Protein AF-0000000069297309 (afdb_homodimer)

Organism: Polarella glacialis (NCBI:txid89957)

pLDDT: mean 83.7, std 9.89, range [36.72, 97.62]

Foldseek 3Di:
DDDPVVVVVVVVVVLVVLLVVLVVLQVVLLPDPDLVVNVVSLVVSVVSLCVNLVVLLVVLQVVLVPQPDPVLNVLSVVLNVLSNVLSVLVSVLSVCVSVPVDDDVSVVVSVVSNVVSVVVSVVSVVVSVVVSVVVVVVVVVVVVPPDD/DPDPVVVVVVVVVVLVVLLVVLVVLQVVLLPDPDLVVNVVSLVVSVVSLCVNLVVLLVVLQVVLVPQPDPVLNVLSVVLNVLSNVLSVLVSVLSVCVSVPVDDDVSVVVSVVSNVVSVVVSVVSVVVSVVVSVVVVVVVVVVVVPPDD

Sequence (296 aa):
MKLPREETVSLSWKLGLASALMVALGYPGEIQEDLAVRWFWWCLSMIPFCYVVFTLAVGLNEATSKQPSPAAASLASAARYLTVLSWCTYPFVYMVKSVGLAGPAATMYEQVGYSVADVLAKAVFGVLIWAIAAEKSAVEEGCKLLPNMKLPREETVSLSWKLGLASALMVALGYPGEIQEDLAVRWFWWCLSMIPFCYVVFTLAVGLNEATSKQPSPAAASLASAARYLTVLSWCTYPFVYMVKSVGLAGPAATMYEQVGYSVADVLAKAVFGVLIWAIAAEKSAVEEGCKLLPN

Secondary structure (DSSP, 8-state):
---HHHHHHHHHHHHHHHHHHHHHHHHHHHT-S-HHHHHHHHHHHHHHHHHHHHHHHHHHHHHHHT-SSHHHHHHHHHHHHHHHHHHTHHHHHHHHHHTT--SHHHHHHHHHHHHHHHHHHHHHHHHHHHHHHHHHHHHHHHHHTS--/---HHHHHHHHHHHHHHHHHHHHHHHHHHHT-S-HHHHHHHHHHHHHHHHHHHHHHHHHHHHHHHT-SSHHHHHHHHHHHHHHHHHHTHHHHHHHHHHTT--SHHHHHHHHHHHHHHHHHHHHHHHHHHHHHHHHHHHHHHHHHTS--

Nearest PDB structures (foldseek):
  1dov-assembly1_A  TM=4.910E-01  e=9.898E-01  Mus musculus
  3t6g-assembly2_D  TM=4.892E-01  e=9.898E-01  Homo sapiens
  6xz4-assembly1_B  TM=5.569E-01  e=6.783E+00  Homo sapiens
  5h5m-assembly1_A  TM=5.646E-01  e=8.000E+00  Caenorhabditis elegans
  1dov-assembly1_A  TM=4.920E-01  e=9.960E-01  Mus musculus

Structure (mmCIF, N/CA/C/O backbone):
data_AF-0000000069297309-model_v1
#
loop_
_entity.id
_entity.type
_entity.pdbx_description
1 polymer Rhodopsin
#
loop_
_atom_site.group_PDB
_atom_site.id
_atom_site.type_symbol
_atom_site.label_atom_id
_atom_site.label_alt_id
_atom_site.label_comp_id
_atom_site.label_asym_id
_atom_site.label_entity_id
_atom_site.label_seq_id
_atom_site.pdbx_PDB_ins_code
_atom_site.Cartn_x
_atom_site.Cartn_y
_atom_site.Cartn_z
_atom_site.occupancy
_atom_site.B_iso_or_equiv
_atom_site.auth_seq_id
_atom_site.auth_comp_id
_atom_site.auth_asym_id
_atom_site.auth_atom_id
_atom_site.pdbx_PDB_model_num
ATOM 1 N N . MET A 1 1 ? -18.312 11.805 19.766 1 36.97 1 MET A N 1
ATOM 2 C CA . MET A 1 1 ? -17.516 11.906 18.531 1 36.97 1 MET A CA 1
ATOM 3 C C . MET A 1 1 ? -16.391 10.883 18.516 1 36.97 1 MET A C 1
ATOM 5 O O . MET A 1 1 ? -15.578 10.844 19.453 1 36.97 1 MET A O 1
ATOM 9 N N . LYS A 1 2 ? -16.531 9.781 18 1 51.38 2 LYS A N 1
ATOM 10 C CA . LYS A 1 2 ? -15.539 8.719 18.109 1 51.38 2 LYS A CA 1
ATOM 11 C C . LYS A 1 2 ? -14.133 9.242 17.859 1 51.38 2 LYS A C 1
ATOM 13 O O . LYS A 1 2 ? -13.938 10.117 17.016 1 51.38 2 LYS A O 1
ATOM 18 N N . LEU A 1 3 ? -13.227 8.797 18.672 1 56.59 3 LEU A N 1
ATOM 19 C CA . LEU A 1 3 ? -11.836 9.211 18.547 1 56.59 3 LEU A CA 1
ATOM 20 C C . LEU A 1 3 ? -11.289 8.859 17.172 1 56.59 3 LEU A C 1
ATOM 22 O O . LEU A 1 3 ? -11.688 7.859 16.562 1 56.59 3 LEU A O 1
ATOM 26 N N . PRO A 1 4 ? -10.773 9.766 16.609 1 65.06 4 PRO A N 1
ATOM 27 C CA . PRO A 1 4 ? -10.188 9.562 15.289 1 65.06 4 PRO A CA 1
ATOM 28 C C . PRO A 1 4 ? -9.547 8.18 15.133 1 65.06 4 PRO A C 1
ATOM 30 O O . PRO A 1 4 ? -9.672 7.551 14.078 1 65.06 4 PRO A O 1
ATOM 33 N N . ARG A 1 5 ? -9.195 7.648 16.297 1 69.12 5 ARG A N 1
ATOM 34 C CA . ARG A 1 5 ? -8.547 6.344 16.266 1 69.12 5 ARG A CA 1
ATOM 35 C C . ARG A 1 5 ? -9.562 5.227 16.094 1 69.12 5 ARG A C 1
ATOM 37 O O . ARG A 1 5 ? -9.344 4.281 15.336 1 69.12 5 ARG A O 1
ATOM 44 N N . GLU A 1 6 ? -10.633 5.328 16.828 1 71.06 6 GLU A N 1
ATOM 45 C CA . GLU A 1 6 ? -11.656 4.293 16.766 1 71.06 6 GLU A CA 1
ATOM 46 C C . GLU A 1 6 ? -12.297 4.238 15.383 1 71.06 6 GLU A C 1
ATOM 48 O O . GLU A 1 6 ? -12.578 3.154 14.867 1 71.06 6 GLU A O 1
ATOM 53 N N . GLU A 1 7 ? -12.484 5.359 14.852 1 72.5 7 GLU A N 1
ATOM 54 C CA . GLU A 1 7 ? -13.055 5.43 13.508 1 72.5 7 GLU A CA 1
ATOM 55 C C . GLU A 1 7 ? -12.102 4.855 12.469 1 72.5 7 GLU A C 1
ATOM 57 O O . GLU A 1 7 ? -12.531 4.199 11.516 1 72.5 7 GLU A O 1
ATOM 62 N N . THR A 1 8 ? -10.859 5.086 12.703 1 74.25 8 THR A N 1
ATOM 63 C CA . THR A 1 8 ? -9.828 4.59 11.797 1 74.25 8 THR A CA 1
ATOM 64 C C . THR A 1 8 ? -9.781 3.062 11.828 1 74.25 8 THR A C 1
ATOM 66 O O . THR A 1 8 ? -9.719 2.42 10.781 1 74.25 8 THR A O 1
ATOM 69 N N . VAL A 1 9 ? -9.875 2.572 12.984 1 77.44 9 VAL A N 1
ATOM 70 C CA . VAL A 1 9 ? -9.797 1.124 13.141 1 77.44 9 VAL A CA 1
ATOM 71 C C . VAL A 1 9 ? -11.031 0.473 12.516 1 77.44 9 VAL A C 1
ATOM 73 O O . VAL A 1 9 ? -10.922 -0.54 11.82 1 77.44 9 VAL A O 1
ATOM 76 N N . SER A 1 10 ? -12.141 1.074 12.75 1 82.19 10 SER A N 1
ATOM 77 C CA . SER A 1 10 ? -13.375 0.532 12.195 1 82.19 10 SER A CA 1
ATOM 78 C C . SER A 1 10 ? -13.352 0.556 10.672 1 82.19 10 SER A C 1
ATOM 80 O O . SER A 1 10 ? -13.742 -0.417 10.023 1 82.19 10 SER A O 1
ATOM 82 N N . LEU A 1 11 ? -12.898 1.598 10.156 1 80.56 11 LEU A N 1
ATOM 83 C CA . LEU A 1 11 ? -12.797 1.716 8.703 1 80.56 11 LEU A CA 1
ATOM 84 C C . LEU A 1 11 ? -11.797 0.71 8.148 1 80.56 11 LEU A C 1
ATOM 86 O O . LEU A 1 11 ? -12.055 0.072 7.125 1 80.56 11 LEU A O 1
ATOM 90 N N . SER A 1 12 ? -10.703 0.586 8.836 1 81.75 12 SER A N 1
ATOM 91 C CA . SER A 1 12 ? -9.672 -0.362 8.422 1 81.75 12 SER A CA 1
ATOM 92 C C . SER A 1 12 ? -10.211 -1.788 8.398 1 81.75 12 SER A C 1
ATOM 94 O O . SER A 1 12 ? -9.945 -2.547 7.465 1 81.75 12 SER A O 1
ATOM 96 N N . TRP A 1 13 ? -10.961 -2.092 9.359 1 86.19 13 TRP A N 1
ATOM 97 C CA . TRP A 1 13 ? -11.516 -3.439 9.438 1 86.19 13 TRP A CA 1
ATOM 98 C C . TRP A 1 13 ? -12.531 -3.672 8.32 1 86.19 13 TRP A C 1
ATOM 100 O O . TRP A 1 13 ? -12.555 -4.742 7.711 1 86.19 13 TRP A O 1
ATOM 110 N N . LYS A 1 14 ? -13.312 -2.721 8.109 1 88.94 14 LYS A N 1
ATOM 111 C CA . LYS A 1 14 ? -14.312 -2.828 7.047 1 88.94 14 LYS A CA 1
ATOM 112 C C . LYS A 1 14 ? -13.648 -2.996 5.684 1 88.94 14 LYS A C 1
ATOM 114 O O . LYS A 1 14 ? -14.039 -3.871 4.906 1 88.94 14 LYS A O 1
ATOM 119 N N . LEU A 1 15 ? -12.703 -2.217 5.492 1 90.5 15 LEU A N 1
ATOM 120 C CA . LEU A 1 15 ? -12.016 -2.273 4.207 1 90.5 15 LEU A CA 1
ATOM 121 C C . LEU A 1 15 ? -11.172 -3.537 4.098 1 90.5 15 LEU A C 1
ATOM 123 O O . LEU A 1 15 ? -11.062 -4.125 3.02 1 90.5 15 LEU A O 1
ATOM 127 N N . GLY A 1 16 ? -10.594 -3.932 5.191 1 91.44 16 GLY A N 1
ATOM 128 C CA . GLY A 1 16 ? -9.859 -5.184 5.207 1 91.44 16 GLY A CA 1
ATOM 129 C C . GLY A 1 16 ? -10.719 -6.387 4.871 1 91.44 16 GLY A C 1
ATOM 130 O O . GLY A 1 16 ? -10.32 -7.234 4.066 1 91.44 16 GLY A O 1
ATOM 131 N N . LEU A 1 17 ? -11.844 -6.387 5.441 1 93.75 17 LEU A N 1
ATOM 132 C CA . LEU A 1 17 ? -12.766 -7.488 5.184 1 93.75 17 LEU A CA 1
ATOM 133 C C . LEU A 1 17 ? -13.25 -7.457 3.738 1 93.75 17 LEU A C 1
ATOM 135 O O . LEU A 1 17 ? -13.391 -8.508 3.104 1 93.75 17 LEU A O 1
ATOM 139 N N . ALA A 1 18 ? -13.539 -6.324 3.307 1 95.12 18 ALA A N 1
ATOM 140 C CA . ALA A 1 18 ? -13.977 -6.176 1.921 1 95.12 18 ALA A CA 1
ATOM 141 C C . ALA A 1 18 ? -12.891 -6.645 0.953 1 95.12 18 ALA A C 1
ATOM 143 O O . ALA A 1 18 ? -13.188 -7.277 -0.062 1 95.12 18 ALA A O 1
ATOM 144 N N . SER A 1 19 ? -11.719 -6.309 1.251 1 95 19 SER A N 1
ATOM 145 C CA . SER A 1 19 ? -10.625 -6.734 0.382 1 95 19 SER A CA 1
ATOM 146 C C . SER A 1 19 ? -10.445 -8.25 0.419 1 95 19 SER A C 1
ATOM 148 O O . SER A 1 19 ? -10.172 -8.867 -0.608 1 95 19 SER A O 1
ATOM 150 N N . ALA A 1 20 ? -10.562 -8.805 1.563 1 94.81 20 ALA A N 1
ATOM 151 C CA . ALA A 1 20 ? -10.5 -10.258 1.675 1 94.81 20 ALA A CA 1
ATOM 152 C C . ALA A 1 20 ? -11.617 -10.922 0.87 1 94.81 20 ALA A C 1
ATOM 154 O O . ALA A 1 20 ? -11.383 -11.922 0.186 1 94.81 20 ALA A O 1
ATOM 155 N N . LEU A 1 21 ? -12.773 -10.438 1.04 1 96.19 21 LEU A N 1
ATOM 156 C CA . LEU A 1 21 ? -13.914 -10.953 0.287 1 96.19 21 LEU A CA 1
ATOM 157 C C . LEU A 1 21 ? -13.664 -10.844 -1.214 1 96.19 21 LEU A C 1
ATOM 159 O O . LEU A 1 21 ? -14.039 -11.742 -1.973 1 96.19 21 LEU A O 1
ATOM 163 N N . MET A 1 22 ? -13.094 -9.789 -1.636 1 96.81 22 MET A N 1
ATOM 164 C CA . MET A 1 22 ? -12.773 -9.586 -3.045 1 96.81 22 MET A CA 1
ATOM 165 C C . MET A 1 22 ? -11.898 -10.727 -3.568 1 96.81 22 MET A C 1
ATOM 167 O O . MET A 1 22 ? -12.18 -11.297 -4.625 1 96.81 22 MET A O 1
ATOM 171 N N . VAL A 1 23 ? -10.938 -11.023 -2.818 1 94 23 VAL A N 1
ATOM 172 C CA . VAL A 1 23 ? -10 -12.062 -3.236 1 94 23 VAL A CA 1
ATOM 173 C C . VAL A 1 23 ? -10.68 -13.43 -3.158 1 94 23 VAL A C 1
ATOM 175 O O . VAL A 1 23 ? -10.57 -14.234 -4.082 1 94 23 VAL A O 1
ATOM 178 N N . ALA A 1 24 ? -11.359 -13.648 -2.117 1 93.88 24 ALA A N 1
ATOM 179 C CA . ALA A 1 24 ? -12.047 -14.922 -1.92 1 93.88 24 ALA A CA 1
ATOM 180 C C . ALA A 1 24 ? -13.055 -15.18 -3.035 1 93.88 24 ALA A C 1
ATOM 182 O O . ALA A 1 24 ? -13.18 -16.312 -3.514 1 93.88 24 ALA A O 1
ATOM 183 N N . LEU A 1 25 ? -13.773 -14.195 -3.416 1 95.12 25 LEU A N 1
ATOM 184 C CA . LEU A 1 25 ? -14.773 -14.328 -4.473 1 95.12 25 LEU A CA 1
ATOM 185 C C . LEU A 1 25 ? -14.109 -14.648 -5.809 1 95.12 25 LEU A C 1
ATOM 187 O O . LEU A 1 25 ? -14.711 -15.297 -6.664 1 95.12 25 LEU A O 1
ATOM 191 N N . GLY A 1 26 ? -12.93 -14.125 -5.973 1 92.81 26 GLY A N 1
ATOM 192 C CA . GLY A 1 26 ? -12.234 -14.383 -7.223 1 92.81 26 GLY A CA 1
ATOM 193 C C . GLY A 1 26 ? -11.656 -15.789 -7.305 1 92.81 26 GLY A C 1
ATOM 194 O O . GLY A 1 26 ? -11.414 -16.297 -8.398 1 92.81 26 GLY A O 1
ATOM 195 N N . TYR A 1 27 ? -11.547 -16.453 -6.289 1 92.25 27 TYR A N 1
ATOM 196 C CA . TYR A 1 27 ? -10.812 -17.719 -6.199 1 92.25 27 TYR A CA 1
ATOM 197 C C . TYR A 1 27 ? -11.531 -18.828 -6.965 1 92.25 27 TYR A C 1
ATOM 199 O O . TYR A 1 27 ? -10.906 -19.547 -7.742 1 92.25 27 TYR A O 1
ATOM 207 N N . PRO A 1 28 ? -12.82 -18.969 -6.723 1 93.25 28 PRO A N 1
ATOM 208 C CA . PRO A 1 28 ? -13.5 -20.031 -7.48 1 93.25 28 PRO A CA 1
ATOM 209 C C . PRO A 1 28 ? -13.305 -19.891 -8.992 1 93.25 28 PRO A C 1
ATOM 211 O O . PRO A 1 28 ? -13.242 -20.891 -9.703 1 93.25 28 PRO A O 1
ATOM 214 N N . GLY A 1 29 ? -13.172 -18.688 -9.484 1 91.12 29 GLY A N 1
ATOM 215 C CA . GLY A 1 29 ? -12.914 -18.484 -10.898 1 91.12 29 GLY A CA 1
ATOM 216 C C . GLY A 1 29 ? -11.5 -18.859 -11.312 1 91.12 29 GLY A C 1
ATOM 217 O O . GLY A 1 29 ? -11.289 -19.359 -12.422 1 91.12 29 GLY A O 1
ATOM 218 N N . GLU A 1 30 ? -10.602 -18.75 -10.492 1 85.12 30 GLU A N 1
ATOM 219 C CA . GLU A 1 30 ? -9.195 -19 -10.797 1 85.12 30 GLU A CA 1
ATOM 220 C C . GLU A 1 30 ? -8.922 -20.5 -10.992 1 85.12 30 GLU A C 1
ATOM 222 O O . GLU A 1 30 ? -7.957 -20.875 -11.648 1 85.12 30 GLU A O 1
ATOM 227 N N . ILE A 1 31 ? -9.75 -21.312 -10.383 1 87.12 31 ILE A N 1
ATOM 228 C CA . ILE A 1 31 ? -9.492 -22.75 -10.469 1 87.12 31 ILE A CA 1
ATOM 229 C C . ILE A 1 31 ? -10.398 -23.375 -11.523 1 87.12 31 ILE A C 1
ATOM 231 O O . ILE A 1 31 ? -10.461 -24.609 -11.648 1 87.12 31 ILE A O 1
ATOM 235 N N . GLN A 1 32 ? -11.062 -22.516 -12.211 1 86.88 32 GLN A N 1
ATOM 236 C CA . GLN A 1 32 ? -11.938 -23.016 -13.266 1 86.88 32 GLN A CA 1
ATOM 237 C C . GLN A 1 32 ? -11.227 -23.016 -14.617 1 86.88 32 GLN A C 1
ATOM 239 O O . GLN A 1 32 ? -10.352 -22.188 -14.859 1 86.88 32 GLN A O 1
ATOM 244 N N . GLU A 1 33 ? -11.656 -23.984 -15.445 1 86.75 33 GLU A N 1
ATOM 245 C CA . GLU A 1 33 ? -11.141 -24.031 -16.812 1 86.75 33 GLU A CA 1
ATOM 246 C C . GLU A 1 33 ? -12.055 -23.281 -17.766 1 86.75 33 GLU A C 1
ATOM 248 O O . GLU A 1 33 ? -11.594 -22.734 -18.781 1 86.75 33 GLU A O 1
ATOM 253 N N . ASP A 1 34 ? -13.242 -23.25 -17.438 1 91.56 34 ASP A N 1
ATOM 254 C CA . ASP A 1 34 ? -14.227 -22.578 -18.281 1 91.56 34 ASP A CA 1
ATOM 255 C C . ASP A 1 34 ? -14.102 -21.047 -18.172 1 91.56 34 ASP A C 1
ATOM 257 O O . ASP A 1 34 ? -14.305 -20.484 -17.094 1 91.56 34 ASP A O 1
ATOM 261 N N . LEU A 1 35 ? -13.883 -20.453 -19.281 1 90.12 35 LEU A N 1
ATOM 262 C CA . LEU A 1 35 ? -13.633 -19.016 -19.297 1 90.12 35 LEU A CA 1
ATOM 263 C C . LEU A 1 35 ? -14.875 -18.25 -18.875 1 90.12 35 LEU A C 1
ATOM 265 O O . LEU A 1 35 ? -14.781 -17.219 -18.203 1 90.12 35 LEU A O 1
ATOM 269 N N . ALA A 1 36 ? -15.945 -18.719 -19.266 1 93 36 ALA A N 1
ATOM 270 C CA . ALA A 1 36 ? -17.188 -18.047 -18.906 1 93 36 ALA A CA 1
ATOM 271 C C . ALA A 1 36 ? -17.391 -18.031 -17.391 1 93 36 ALA A C 1
ATOM 273 O O . ALA A 1 36 ? -17.812 -17.016 -16.828 1 93 36 ALA A O 1
ATOM 274 N N . VAL A 1 37 ? -17.109 -19.094 -16.75 1 93.31 37 VAL A N 1
ATOM 275 C CA . VAL A 1 37 ? -17.25 -19.188 -15.305 1 93.31 37 VAL A CA 1
ATOM 276 C C . VAL A 1 37 ? -16.203 -18.297 -14.633 1 93.31 37 VAL A C 1
ATOM 278 O O . VAL A 1 37 ? -16.484 -17.656 -13.617 1 93.31 37 VAL A O 1
ATOM 281 N N . ARG A 1 38 ? -15.039 -18.234 -15.203 1 92.12 38 ARG A N 1
ATOM 282 C CA . ARG A 1 38 ? -13.969 -17.391 -14.68 1 92.12 38 ARG A CA 1
ATOM 283 C C . ARG A 1 38 ? -14.391 -15.922 -14.688 1 92.12 38 ARG A C 1
ATOM 285 O O . ARG A 1 38 ? -14.211 -15.211 -13.695 1 92.12 38 ARG A O 1
ATOM 292 N N . TRP A 1 39 ? -14.945 -15.602 -15.812 1 94.62 39 TRP A N 1
ATOM 293 C CA . TRP A 1 39 ? -15.328 -14.203 -15.953 1 94.62 39 TRP A CA 1
ATOM 294 C C . TRP A 1 39 ? -16.5 -13.867 -15.031 1 94.62 39 TRP A C 1
ATOM 296 O O . TRP A 1 39 ? -16.594 -12.75 -14.523 1 94.62 39 TRP A O 1
ATOM 306 N N . PHE A 1 40 ? -17.328 -14.836 -14.828 1 96.31 40 PHE A N 1
ATOM 307 C CA . PHE A 1 40 ? -18.438 -14.648 -13.898 1 96.31 40 PHE A CA 1
ATOM 308 C C . PHE A 1 40 ? -17.922 -14.328 -12.5 1 96.31 40 PHE A C 1
ATOM 310 O O . PHE A 1 40 ? -18.375 -13.375 -11.867 1 96.31 40 PHE A O 1
ATOM 317 N N . TRP A 1 41 ? -17.016 -15.031 -12.023 1 95.69 41 TRP A N 1
ATOM 318 C CA . TRP A 1 41 ? -16.484 -14.844 -10.672 1 95.69 41 TRP A CA 1
ATOM 319 C C . TRP A 1 41 ? -15.633 -13.578 -10.594 1 95.69 41 TRP A C 1
ATOM 321 O O . TRP A 1 41 ? -15.57 -12.93 -9.547 1 95.69 41 TRP A O 1
ATOM 331 N N . TRP A 1 42 ? -14.953 -13.273 -11.695 1 94.94 42 TRP A N 1
ATOM 332 C CA . TRP A 1 42 ? -14.242 -12 -11.758 1 94.94 42 TRP A CA 1
ATOM 333 C C . TRP A 1 42 ? -15.195 -10.828 -11.562 1 94.94 42 TRP A C 1
ATOM 335 O O . TRP A 1 42 ? -14.898 -9.898 -10.812 1 94.94 42 TRP A O 1
ATOM 345 N N . CYS A 1 43 ? -16.344 -10.906 -12.227 1 96.94 43 CYS A N 1
ATOM 346 C CA . CYS A 1 43 ? -17.328 -9.844 -12.102 1 96.94 43 CYS A CA 1
ATOM 347 C C . CYS A 1 43 ? -17.859 -9.742 -10.68 1 96.94 43 CYS A C 1
ATOM 349 O O . CYS A 1 43 ? -18.031 -8.641 -10.156 1 96.94 43 CYS A O 1
ATOM 351 N N . LEU A 1 44 ? -18.078 -10.82 -10.109 1 97.25 44 LEU A N 1
ATOM 352 C CA . LEU A 1 44 ? -18.547 -10.82 -8.727 1 97.25 44 LEU A CA 1
ATOM 353 C C . LEU A 1 44 ? -17.5 -10.219 -7.793 1 97.25 44 LEU A C 1
ATOM 355 O O . LEU A 1 44 ? -17.844 -9.508 -6.848 1 97.25 44 LEU A O 1
ATOM 359 N N . SER A 1 45 ? -16.266 -10.539 -8.055 1 97 45 SER A N 1
ATOM 360 C CA . SER A 1 45 ? -15.18 -10.031 -7.23 1 97 45 SER A CA 1
ATOM 361 C C . SER A 1 45 ? -15.008 -8.531 -7.406 1 97 45 SER A C 1
ATOM 363 O O . SER A 1 45 ? -14.422 -7.863 -6.547 1 97 45 SER A O 1
ATOM 365 N N . MET A 1 46 ? -15.562 -8 -8.523 1 97.5 46 MET A N 1
ATOM 366 C CA . MET A 1 46 ? -15.438 -6.57 -8.797 1 97.5 46 MET A CA 1
ATOM 367 C C . MET A 1 46 ? -16.344 -5.758 -7.875 1 97.5 46 MET A C 1
ATOM 369 O O . MET A 1 46 ? -16.109 -4.562 -7.672 1 97.5 46 MET A O 1
ATOM 373 N N . ILE A 1 47 ? -17.234 -6.371 -7.27 1 97.62 47 ILE A N 1
ATOM 374 C CA . ILE A 1 47 ? -18.156 -5.652 -6.398 1 97.62 47 ILE A CA 1
ATOM 375 C C . ILE A 1 47 ? -17.422 -5.18 -5.145 1 97.62 47 ILE A C 1
ATOM 377 O O . ILE A 1 47 ? -17.312 -3.977 -4.895 1 97.62 47 ILE A O 1
ATOM 381 N N . PRO A 1 48 ? -16.906 -6.117 -4.391 1 97.31 48 PRO A N 1
ATOM 382 C CA . PRO A 1 48 ? -16.141 -5.621 -3.244 1 97.31 48 PRO A CA 1
ATOM 383 C C . PRO A 1 48 ? -14.914 -4.805 -3.66 1 97.31 48 PRO A C 1
ATOM 385 O O . PRO A 1 48 ? -14.5 -3.889 -2.941 1 97.31 48 PRO A O 1
ATOM 388 N N . PHE A 1 49 ? -14.359 -5.059 -4.789 1 97.06 49 PHE A N 1
ATOM 389 C CA . PHE A 1 49 ? -13.242 -4.273 -5.301 1 97.06 49 PHE A CA 1
ATOM 390 C C . PHE A 1 49 ? -13.641 -2.811 -5.457 1 97.06 49 PHE A C 1
ATOM 392 O O . PHE A 1 49 ? -12.945 -1.917 -4.973 1 97.06 49 PHE A O 1
ATOM 399 N N . CYS A 1 50 ? -14.703 -2.568 -6.121 1 97 50 CYS A N 1
ATOM 400 C CA . CYS A 1 50 ? -15.172 -1.207 -6.359 1 97 50 CYS A CA 1
ATOM 401 C C . CYS A 1 50 ? -15.516 -0.513 -5.047 1 97 50 CYS A C 1
ATOM 403 O O . CYS A 1 50 ? -15.266 0.684 -4.887 1 97 50 CYS A O 1
ATOM 405 N N . TYR A 1 51 ? -16.109 -1.267 -4.172 1 96.44 51 TYR A N 1
ATOM 406 C CA . TYR A 1 51 ? -16.406 -0.712 -2.855 1 96.44 51 TYR A CA 1
ATOM 407 C C . TYR A 1 51 ? -15.133 -0.237 -2.16 1 96.44 51 TYR A C 1
ATOM 409 O O . TYR A 1 51 ? -15.102 0.864 -1.605 1 96.44 51 TYR A O 1
ATOM 417 N N . VAL A 1 52 ? -14.086 -1.029 -2.137 1 94.12 52 VAL A N 1
ATOM 418 C CA . VAL A 1 52 ? -12.828 -0.715 -1.471 1 94.12 52 VAL A CA 1
ATOM 419 C C . VAL A 1 52 ? -12.188 0.51 -2.121 1 94.12 52 VAL A C 1
ATOM 421 O O . VAL A 1 52 ? -11.844 1.475 -1.435 1 94.12 52 VAL A O 1
ATOM 424 N N . VAL A 1 53 ? -12.094 0.448 -3.447 1 93.25 53 VAL A N 1
ATOM 425 C CA . VAL A 1 53 ? -11.445 1.531 -4.172 1 93.25 53 VAL A CA 1
ATOM 426 C C . VAL A 1 53 ? -12.219 2.83 -3.973 1 93.25 53 VAL A C 1
ATOM 428 O O . VAL A 1 53 ? -11.625 3.889 -3.748 1 93.25 53 VAL A O 1
ATOM 431 N N . PHE A 1 54 ? -13.516 2.725 -4.035 1 93.06 54 PHE A N 1
ATOM 432 C CA . PHE A 1 54 ? -14.359 3.902 -3.859 1 93.06 54 PHE A CA 1
ATOM 433 C C . PHE A 1 54 ? -14.18 4.492 -2.465 1 93.06 54 PHE A C 1
ATOM 435 O O . PHE A 1 54 ? -14.023 5.707 -2.314 1 93.06 54 PHE A O 1
ATOM 442 N N . THR A 1 55 ? -14.25 3.701 -1.531 1 90.5 55 THR A N 1
ATOM 443 C CA . THR A 1 55 ? -14.125 4.156 -0.151 1 90.5 55 THR A CA 1
ATOM 444 C C . THR A 1 55 ? -12.758 4.793 0.084 1 90.5 55 THR A C 1
ATOM 446 O O . THR A 1 55 ? -12.656 5.836 0.738 1 90.5 55 THR A O 1
ATOM 449 N N . LEU A 1 56 ? -11.688 4.215 -0.386 1 86.94 56 LEU A N 1
ATOM 450 C CA . LEU A 1 56 ? -10.352 4.781 -0.247 1 86.94 56 LEU A CA 1
ATOM 451 C C . LEU A 1 56 ? -10.25 6.125 -0.96 1 86.94 56 LEU A C 1
ATOM 453 O O . LEU A 1 56 ? -9.703 7.086 -0.413 1 86.94 56 LEU A O 1
ATOM 457 N N . ALA A 1 57 ? -10.82 6.172 -2.16 1 87 57 ALA A N 1
ATOM 458 C CA . ALA A 1 57 ? -10.773 7.398 -2.947 1 87 57 ALA A CA 1
ATOM 459 C C . ALA A 1 57 ? -11.523 8.531 -2.244 1 87 57 ALA A C 1
ATOM 461 O O . ALA A 1 57 ? -11.031 9.664 -2.191 1 87 57 ALA A O 1
ATOM 462 N N . VAL A 1 58 ? -12.625 8.242 -1.756 1 85.75 58 VAL A N 1
ATOM 463 C CA . VAL A 1 58 ? -13.438 9.242 -1.067 1 85.75 58 VAL A CA 1
ATOM 464 C C . VAL A 1 58 ? -12.719 9.703 0.201 1 85.75 58 VAL A C 1
ATOM 466 O O . VAL A 1 58 ? -12.695 10.898 0.508 1 85.75 58 VAL A O 1
ATOM 469 N N . GLY A 1 59 ? -12.195 8.758 0.973 1 79.94 59 GLY A N 1
ATOM 470 C CA . GLY A 1 59 ? -11.445 9.117 2.166 1 79.94 59 GLY A CA 1
ATOM 471 C C . GLY A 1 59 ? -10.289 10.055 1.882 1 79.94 59 GLY A C 1
ATOM 472 O O . GLY A 1 59 ? -10.078 11.031 2.6 1 79.94 59 GLY A O 1
ATOM 473 N N . LEU A 1 60 ? -9.609 9.812 0.875 1 78.81 60 LEU A N 1
ATOM 474 C CA . LEU A 1 60 ? -8.469 10.641 0.504 1 78.81 60 LEU A CA 1
ATOM 475 C C . LEU A 1 60 ? -8.93 11.984 -0.048 1 78.81 60 LEU A C 1
ATOM 477 O O . LEU A 1 60 ? -8.258 13 0.14 1 78.81 60 LEU A O 1
ATOM 481 N N . ASN A 1 61 ? -10.07 11.938 -0.715 1 80.69 61 ASN A N 1
ATOM 482 C CA . ASN A 1 61 ? -10.641 13.195 -1.19 1 80.69 61 ASN A CA 1
ATOM 483 C C . ASN A 1 61 ? -11.008 14.125 -0.033 1 80.69 61 ASN A C 1
ATOM 485 O O . ASN A 1 61 ? -10.766 15.328 -0.1 1 80.69 61 ASN A O 1
ATOM 489 N N . GLU A 1 62 ? -11.539 13.57 0.926 1 78.19 62 GLU A N 1
ATOM 490 C CA . GLU A 1 62 ? -11.898 14.359 2.102 1 78.19 62 GLU A CA 1
ATOM 491 C C . GLU A 1 62 ? -10.656 14.93 2.783 1 78.19 62 GLU A C 1
ATOM 493 O O . GLU A 1 62 ? -10.664 16.062 3.26 1 78.19 62 GLU A O 1
ATOM 498 N N . ALA A 1 63 ? -9.656 14.141 2.785 1 70.19 63 ALA A N 1
ATOM 499 C CA . ALA A 1 63 ? -8.398 14.594 3.363 1 70.19 63 ALA A CA 1
ATOM 500 C C . ALA A 1 63 ? -7.785 15.711 2.521 1 70.19 63 ALA A C 1
ATOM 502 O O . ALA A 1 63 ? -7.188 16.641 3.061 1 70.19 63 ALA A O 1
ATOM 503 N N . THR A 1 64 ? -7.957 15.656 1.233 1 72.06 64 THR A N 1
ATOM 504 C CA . THR A 1 64 ? -7.43 16.641 0.286 1 72.06 64 THR A CA 1
ATOM 505 C C . THR A 1 64 ? -8.164 17.969 0.417 1 72.06 64 THR A C 1
ATOM 507 O O . THR A 1 64 ? -7.539 19.031 0.375 1 72.06 64 THR A O 1
ATOM 510 N N . SER A 1 65 ? -9.438 17.844 0.606 1 75.94 65 SER A N 1
ATOM 511 C CA . SER A 1 65 ? -10.25 19.047 0.64 1 75.94 65 SER A CA 1
ATOM 512 C C . SER A 1 65 ? -9.992 19.859 1.907 1 75.94 65 SER A C 1
ATOM 514 O O . SER A 1 65 ? -10.289 21.047 1.964 1 75.94 65 SER A O 1
ATOM 516 N N . LYS A 1 66 ? -9.359 19.234 2.801 1 72.5 66 LYS A N 1
ATOM 517 C CA . LYS A 1 66 ? -9.109 19.922 4.062 1 72.5 66 LYS A CA 1
ATOM 518 C C . LYS A 1 66 ? -7.668 20.406 4.148 1 72.5 66 LYS A C 1
ATOM 520 O O . LYS A 1 66 ? -7.207 20.828 5.215 1 72.5 66 LYS A O 1
ATOM 525 N N . GLN A 1 67 ? -7.027 20.297 2.959 1 73.38 67 GLN A N 1
ATOM 526 C CA . GLN A 1 67 ? -5.617 20.672 2.977 1 73.38 67 GLN A CA 1
ATOM 527 C C . GLN A 1 67 ? -5.445 22.188 3 1 73.38 67 GLN A C 1
ATOM 529 O O . GLN A 1 67 ? -6.191 22.906 2.338 1 73.38 67 GLN A O 1
ATOM 534 N N . PRO A 1 68 ? -4.621 22.625 3.783 1 68.62 68 PRO A N 1
ATOM 535 C CA . PRO A 1 68 ? -4.422 24.047 4.035 1 68.62 68 PRO A CA 1
ATOM 536 C C . PRO A 1 68 ? -3.73 24.766 2.873 1 68.62 68 PRO A C 1
ATOM 538 O O . PRO A 1 68 ? -3.92 25.969 2.682 1 68.62 68 PRO A O 1
ATOM 541 N N . SER A 1 69 ? -2.881 24.078 2.195 1 75 69 SER A N 1
ATOM 542 C CA . SER A 1 69 ? -2.111 24.719 1.136 1 75 69 SER A CA 1
ATOM 543 C C . SER A 1 69 ? -2.332 24.016 -0.205 1 75 69 SER A C 1
ATOM 545 O O . SER A 1 69 ? -2.668 22.844 -0.25 1 75 69 SER A O 1
ATOM 547 N N . PRO A 1 70 ? -2.215 24.844 -1.188 1 78.88 70 PRO A N 1
ATOM 548 C CA . PRO A 1 70 ? -2.342 24.266 -2.525 1 78.88 70 PRO A CA 1
ATOM 549 C C . PRO A 1 70 ? -1.344 23.141 -2.775 1 78.88 70 PRO A C 1
ATOM 551 O O . PRO A 1 70 ? -1.668 22.156 -3.455 1 78.88 70 PRO A O 1
ATOM 554 N N . ALA A 1 71 ? -0.223 23.25 -2.232 1 74.5 71 ALA A N 1
ATOM 555 C CA . ALA A 1 71 ? 0.796 22.219 -2.412 1 74.5 71 ALA A CA 1
ATOM 556 C C . ALA A 1 71 ? 0.375 20.922 -1.748 1 74.5 71 ALA A C 1
ATOM 558 O O . ALA A 1 71 ? 0.5 19.844 -2.344 1 74.5 71 ALA A O 1
ATOM 559 N N . ALA A 1 72 ? -0.128 21.031 -0.59 1 78.69 72 ALA A N 1
ATOM 560 C CA . ALA A 1 72 ? -0.597 19.859 0.13 1 78.69 72 ALA A CA 1
ATOM 561 C C . ALA A 1 72 ? -1.803 19.234 -0.567 1 78.69 72 ALA A C 1
ATOM 563 O O . ALA A 1 72 ? -1.936 18.016 -0.614 1 78.69 72 ALA A O 1
ATOM 564 N N . ALA A 1 73 ? -2.566 20.109 -1.117 1 81.25 73 ALA A N 1
ATOM 565 C CA . ALA A 1 73 ? -3.744 19.625 -1.831 1 81.25 73 ALA A CA 1
ATOM 566 C C . ALA A 1 73 ? -3.344 18.844 -3.078 1 81.25 73 ALA A C 1
ATOM 568 O O . ALA A 1 73 ? -3.938 17.797 -3.387 1 81.25 73 ALA A O 1
ATOM 569 N N . SER A 1 74 ? -2.434 19.359 -3.764 1 84.06 74 SER A N 1
ATOM 570 C CA . SER A 1 74 ? -1.958 18.688 -4.965 1 84.06 74 SER A CA 1
ATOM 571 C C . SER A 1 74 ? -1.355 17.328 -4.625 1 84.06 74 SER A C 1
ATOM 573 O O . SER A 1 74 ? -1.584 16.344 -5.336 1 84.06 74 SER A O 1
ATOM 575 N N . LEU A 1 75 ? -0.612 17.25 -3.58 1 80.75 75 LEU A N 1
ATOM 576 C CA . LEU A 1 75 ? -0.01 15.992 -3.148 1 80.75 75 LEU A CA 1
ATOM 577 C C . LEU A 1 75 ? -1.082 14.992 -2.713 1 80.75 75 LEU A C 1
ATOM 579 O O . LEU A 1 75 ? -0.969 13.797 -2.982 1 80.75 75 LEU A O 1
ATOM 583 N N . ALA A 1 76 ? -2.006 15.516 -2.082 1 84.06 76 ALA A N 1
ATOM 584 C CA . ALA A 1 76 ? -3.105 14.656 -1.646 1 84.06 76 ALA A CA 1
ATOM 585 C C . ALA A 1 76 ? -3.854 14.078 -2.842 1 84.06 76 ALA A C 1
ATOM 587 O O . ALA A 1 76 ? -4.223 12.898 -2.838 1 84.06 76 ALA A O 1
ATOM 588 N N . SER A 1 77 ? -4.066 14.914 -3.799 1 86.62 77 SER A N 1
ATOM 589 C CA . SER A 1 77 ? -4.711 14.438 -5.02 1 86.62 77 SER A CA 1
ATOM 590 C C . SER A 1 77 ? -3.863 13.375 -5.719 1 86.62 77 SER A C 1
ATOM 592 O O . SER A 1 77 ? -4.391 12.383 -6.223 1 86.62 77 SER A O 1
ATOM 594 N N . ALA A 1 78 ? -2.609 13.586 -5.77 1 83.81 78 ALA A N 1
ATOM 595 C CA . ALA A 1 78 ? -1.7 12.609 -6.363 1 83.81 78 ALA A CA 1
ATOM 596 C C . ALA A 1 78 ? -1.766 11.281 -5.613 1 83.81 78 ALA A C 1
ATOM 598 O O . ALA A 1 78 ? -1.791 10.211 -6.234 1 83.81 78 ALA A O 1
ATOM 599 N N . ALA A 1 79 ? -1.771 11.383 -4.355 1 83.69 79 ALA A N 1
ATOM 600 C CA . ALA A 1 79 ? -1.871 10.18 -3.533 1 83.69 79 ALA A CA 1
ATOM 601 C C . ALA A 1 79 ? -3.156 9.414 -3.84 1 83.69 79 ALA A C 1
ATOM 603 O O . ALA A 1 79 ? -3.145 8.188 -3.938 1 83.69 79 ALA A O 1
ATOM 604 N N . ARG A 1 80 ? -4.172 10.133 -4.02 1 86.25 80 ARG A N 1
ATOM 605 C CA . ARG A 1 80 ? -5.461 9.523 -4.332 1 86.25 80 ARG A CA 1
ATOM 606 C C . ARG A 1 80 ? -5.418 8.812 -5.68 1 86.25 80 ARG A C 1
ATOM 608 O O . ARG A 1 80 ? -5.828 7.656 -5.789 1 86.25 80 ARG A O 1
ATOM 615 N N . TYR A 1 81 ? -4.938 9.477 -6.598 1 88.31 81 TYR A N 1
ATOM 616 C CA . TYR A 1 81 ? -4.879 8.891 -7.934 1 88.31 81 TYR A CA 1
ATOM 617 C C . TYR A 1 81 ? -3.969 7.672 -7.957 1 88.31 81 TYR A C 1
ATOM 619 O O . TYR A 1 81 ? -4.285 6.668 -8.602 1 88.31 81 TYR A O 1
ATOM 627 N N . LEU A 1 82 ? -2.887 7.793 -7.32 1 85.75 82 LEU A N 1
ATOM 628 C CA . LEU A 1 82 ? -1.953 6.672 -7.273 1 85.75 82 LEU A CA 1
ATOM 629 C C . LEU A 1 82 ? -2.578 5.473 -6.57 1 85.75 82 LEU A C 1
ATOM 631 O O . LEU A 1 82 ? -2.357 4.328 -6.973 1 85.75 82 LEU A O 1
ATOM 635 N N . THR A 1 83 ? -3.275 5.777 -5.555 1 86.44 83 THR A N 1
ATOM 636 C CA . THR A 1 83 ? -3.951 4.703 -4.832 1 86.44 83 THR A CA 1
ATOM 637 C C . THR A 1 83 ? -4.934 3.973 -5.746 1 86.44 83 THR A C 1
ATOM 639 O O . THR A 1 83 ? -4.926 2.742 -5.816 1 86.44 83 THR A O 1
ATOM 642 N N . VAL A 1 84 ? -5.703 4.688 -6.453 1 88.31 84 VAL A N 1
ATOM 643 C CA . VAL A 1 84 ? -6.699 4.098 -7.348 1 88.31 84 VAL A CA 1
ATOM 644 C C . VAL A 1 84 ? -5.996 3.33 -8.461 1 88.31 84 VAL A C 1
ATOM 646 O O . VAL A 1 84 ? -6.355 2.188 -8.758 1 88.31 84 VAL A O 1
ATOM 649 N N . LEU A 1 85 ? -5.059 3.965 -9.023 1 88.25 85 LEU A N 1
ATOM 650 C CA . LEU A 1 85 ? -4.324 3.338 -10.125 1 88.25 85 LEU A CA 1
ATOM 651 C C . LEU A 1 85 ? -3.641 2.059 -9.656 1 88.25 85 LEU A C 1
ATOM 653 O O . LEU A 1 85 ? -3.619 1.062 -10.383 1 88.25 85 LEU A O 1
ATOM 657 N N . SER A 1 86 ? -3.094 2.1 -8.516 1 85.94 86 SER A N 1
ATOM 658 C CA . SER A 1 86 ? -2.383 0.937 -7.996 1 85.94 86 SER A CA 1
ATOM 659 C C . SER A 1 86 ? -3.33 -0.238 -7.777 1 85.94 86 SER A C 1
ATOM 661 O O . SER A 1 86 ? -2.955 -1.393 -7.988 1 85.94 86 SER A O 1
ATOM 663 N N . TRP A 1 87 ? -4.539 0.049 -7.438 1 89.69 87 TRP A N 1
ATOM 664 C CA . TRP A 1 87 ? -5.496 -1.019 -7.156 1 89.69 87 TRP A CA 1
ATOM 665 C C . TRP A 1 87 ? -5.992 -1.658 -8.445 1 89.69 87 TRP A C 1
ATOM 667 O O . TRP A 1 87 ? -6.492 -2.785 -8.438 1 89.69 87 TRP A O 1
ATOM 677 N N . CYS A 1 88 ? -5.793 -1.022 -9.531 1 89.19 88 CYS A N 1
ATOM 678 C CA . CYS A 1 88 ? -6.219 -1.578 -10.805 1 89.19 88 CYS A CA 1
ATOM 679 C C . CYS A 1 88 ? -5.355 -2.773 -11.195 1 89.19 88 CYS A C 1
ATOM 681 O O . CYS A 1 88 ? -5.723 -3.549 -12.078 1 89.19 88 CYS A O 1
ATOM 683 N N . THR A 1 89 ? -4.312 -2.984 -10.555 1 85.12 89 THR A N 1
ATOM 684 C CA . THR A 1 89 ? -3.453 -4.137 -10.805 1 85.12 89 THR A CA 1
ATOM 685 C C . THR A 1 89 ? -4.18 -5.434 -10.461 1 85.12 89 THR A C 1
ATOM 687 O O . THR A 1 89 ? -4 -6.453 -11.133 1 85.12 89 THR A O 1
ATOM 690 N N . TYR A 1 90 ? -5.066 -5.348 -9.453 1 88.25 90 TYR A N 1
ATOM 691 C CA . TYR A 1 90 ? -5.746 -6.551 -8.992 1 88.25 90 TYR A CA 1
ATOM 692 C C . TYR A 1 90 ? -6.652 -7.117 -10.078 1 88.25 90 TYR A C 1
ATOM 694 O O . TYR A 1 90 ? -6.516 -8.273 -10.469 1 88.25 90 TYR A O 1
ATOM 702 N N . PRO A 1 91 ? -7.543 -6.336 -10.562 1 91.44 91 PRO A N 1
ATOM 703 C CA . PRO A 1 91 ? -8.359 -6.902 -11.641 1 91.44 91 PRO A CA 1
ATOM 704 C C . PRO A 1 91 ? -7.547 -7.191 -12.898 1 91.44 91 PRO A C 1
ATOM 706 O O . PRO A 1 91 ? -7.859 -8.133 -13.641 1 91.44 91 PRO A O 1
ATOM 709 N N . PHE A 1 92 ? -6.539 -6.457 -13.148 1 87.69 92 PHE A N 1
ATOM 710 C CA . PHE A 1 92 ? -5.715 -6.668 -14.336 1 87.69 92 PHE A CA 1
ATOM 711 C C . PHE A 1 92 ? -4.992 -8.008 -14.258 1 87.69 92 PHE A C 1
ATOM 713 O O . PHE A 1 92 ? -4.914 -8.734 -15.25 1 87.69 92 PHE A O 1
ATOM 720 N N . VAL A 1 93 ? -4.473 -8.297 -13.141 1 84.12 93 VAL A N 1
ATOM 721 C CA . VAL A 1 93 ? -3.748 -9.555 -12.938 1 84.12 93 VAL A CA 1
ATOM 722 C C . VAL A 1 93 ? -4.688 -10.734 -13.164 1 84.12 93 VAL A C 1
ATOM 724 O O . VAL A 1 93 ? -4.312 -11.719 -13.812 1 84.12 93 VAL A O 1
ATOM 727 N N . TYR A 1 94 ? -5.879 -10.664 -12.664 1 87.31 94 TYR A N 1
ATOM 728 C CA . TYR A 1 94 ? -6.863 -11.719 -12.875 1 87.31 94 TYR A CA 1
ATOM 729 C C . TYR A 1 94 ? -7.141 -11.914 -14.359 1 87.31 94 TYR A C 1
ATOM 731 O O . TYR A 1 94 ? -7.223 -13.055 -14.836 1 87.31 94 TYR A O 1
ATOM 739 N N . MET A 1 95 ? -7.238 -10.828 -15.016 1 88.44 95 MET A N 1
ATOM 740 C CA . MET A 1 95 ? -7.523 -10.891 -16.438 1 88.44 95 MET A CA 1
ATOM 741 C C . MET A 1 95 ? -6.367 -11.531 -17.203 1 88.44 95 MET A C 1
ATOM 743 O O . MET A 1 95 ? -6.586 -12.375 -18.078 1 88.44 95 MET A O 1
ATOM 747 N N . VAL A 1 96 ? -5.215 -11.141 -16.906 1 84.88 96 VAL A N 1
ATOM 748 C CA . VAL A 1 96 ? -4.031 -11.664 -17.578 1 84.88 96 VAL A CA 1
ATOM 749 C C . VAL A 1 96 ? -3.898 -13.156 -17.312 1 84.88 96 VAL A C 1
ATOM 751 O O . VAL A 1 96 ? -3.605 -13.93 -18.234 1 84.88 96 VAL A O 1
ATOM 754 N N . LYS A 1 97 ? -4.133 -13.531 -16.094 1 81.56 97 LYS A N 1
ATOM 755 C CA . LYS A 1 97 ? -4.07 -14.953 -15.75 1 81.56 97 LYS A CA 1
ATOM 756 C C . LYS A 1 97 ? -5.168 -15.734 -16.453 1 81.56 97 LYS A C 1
ATOM 758 O O . LYS A 1 97 ? -4.957 -16.891 -16.844 1 81.56 97 LYS A O 1
ATOM 763 N N . SER A 1 98 ? -6.254 -15.148 -16.656 1 83.88 98 SER A N 1
ATOM 764 C CA . SER A 1 98 ? -7.402 -15.82 -17.266 1 83.88 98 SER A CA 1
ATOM 765 C C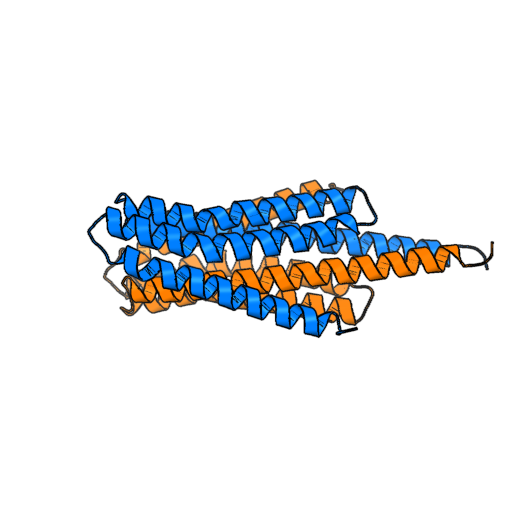 . SER A 1 98 ? -7.199 -16.047 -18.75 1 83.88 98 SER A C 1
ATOM 767 O O . SER A 1 98 ? -7.809 -16.938 -19.344 1 83.88 98 SER A O 1
ATOM 769 N N . VAL A 1 99 ? -6.398 -15.273 -19.328 1 81.88 99 VAL A N 1
ATOM 770 C CA . VAL A 1 99 ? -6.191 -15.445 -20.766 1 81.88 99 VAL A CA 1
ATOM 771 C C . VAL A 1 99 ? -4.953 -16.297 -21 1 81.88 99 VAL A C 1
ATOM 773 O O . VAL A 1 99 ? -4.473 -16.406 -22.141 1 81.88 99 VAL A O 1
ATOM 776 N N . GLY A 1 100 ? -4.492 -16.797 -20.047 1 77.06 100 GLY A N 1
ATOM 777 C CA . GLY A 1 100 ? -3.486 -17.828 -20.25 1 77.06 100 GLY A CA 1
ATOM 778 C C . GLY A 1 100 ? -2.078 -17.359 -19.953 1 77.06 100 GLY A C 1
ATOM 779 O O . GLY A 1 100 ? -1.113 -18.109 -20.141 1 77.06 100 GLY A O 1
ATOM 780 N N . LEU A 1 101 ? -1.969 -16.109 -19.641 1 76.19 101 LEU A N 1
ATOM 781 C CA . LEU A 1 101 ? -0.648 -15.648 -19.219 1 76.19 101 LEU A CA 1
ATOM 782 C C . LEU A 1 101 ? -0.405 -15.984 -17.75 1 76.19 101 LEU A C 1
ATOM 784 O O . LEU A 1 101 ? -0.689 -15.172 -16.859 1 76.19 101 LEU A O 1
ATOM 788 N N . ALA A 1 102 ? -0.192 -17.25 -17.562 1 72.19 102 ALA A N 1
ATOM 789 C CA . ALA A 1 102 ? 0.036 -17.766 -16.219 1 72.19 102 ALA A CA 1
ATOM 790 C C . ALA A 1 102 ? 1.439 -18.359 -16.094 1 72.19 102 ALA A C 1
ATOM 792 O O . ALA A 1 102 ? 2.189 -18.406 -17.062 1 72.19 102 ALA A O 1
ATOM 793 N N . GLY A 1 103 ? 1.879 -18.562 -14.953 1 76 103 GLY A N 1
ATOM 794 C CA . GLY A 1 103 ? 3.195 -19.125 -14.711 1 76 103 GLY A CA 1
ATOM 795 C C . GLY A 1 103 ? 4.109 -18.203 -13.938 1 76 103 GLY A C 1
ATOM 796 O O . GLY A 1 103 ? 3.682 -17.141 -13.477 1 76 103 GLY A O 1
ATOM 797 N N . PRO A 1 104 ? 5.281 -18.672 -13.82 1 76.81 104 PRO A N 1
ATOM 798 C CA . PRO A 1 104 ? 6.219 -17.953 -12.953 1 76.81 104 PRO A CA 1
ATOM 799 C C . PRO A 1 104 ? 6.555 -16.547 -13.477 1 76.81 104 PRO A C 1
ATOM 801 O O . PRO A 1 104 ? 6.707 -15.617 -12.688 1 76.81 104 PRO A O 1
ATOM 804 N N . ALA A 1 105 ? 6.676 -16.406 -14.789 1 80.31 105 ALA A N 1
ATOM 805 C CA . ALA A 1 105 ? 6.984 -15.102 -15.359 1 80.31 105 ALA A CA 1
ATOM 806 C C . ALA A 1 105 ? 5.84 -14.117 -15.125 1 80.31 105 ALA A C 1
ATOM 808 O O . ALA A 1 105 ? 6.07 -12.961 -14.766 1 80.31 105 ALA A O 1
ATOM 809 N N . ALA A 1 106 ? 4.656 -14.586 -15.406 1 79.44 106 ALA A N 1
ATOM 810 C CA . ALA A 1 106 ? 3.486 -13.742 -15.18 1 79.44 106 ALA A CA 1
ATOM 811 C C . ALA A 1 106 ? 3.379 -13.336 -13.719 1 79.44 106 ALA A C 1
ATOM 813 O O . ALA A 1 106 ? 3.057 -12.18 -13.406 1 79.44 106 ALA A O 1
ATOM 814 N N . THR A 1 107 ? 3.652 -14.258 -12.867 1 80 107 THR A N 1
ATOM 815 C CA . THR A 1 107 ? 3.623 -13.992 -11.438 1 80 107 THR A CA 1
ATOM 816 C C . THR A 1 107 ? 4.691 -12.969 -11.055 1 80 107 THR A C 1
ATOM 818 O O . THR A 1 107 ? 4.453 -12.094 -10.219 1 80 107 THR A O 1
ATOM 821 N N . MET A 1 108 ? 5.82 -13.109 -11.703 1 84.81 108 MET A N 1
ATOM 822 C CA . MET A 1 108 ? 6.906 -12.172 -11.445 1 84.81 108 MET A CA 1
ATOM 823 C C . MET A 1 108 ? 6.504 -10.758 -11.844 1 84.81 108 MET A C 1
ATOM 825 O O . MET A 1 108 ? 6.672 -9.812 -11.062 1 84.81 108 MET A O 1
ATOM 829 N N . TYR A 1 109 ? 5.969 -10.617 -13.008 1 85.06 109 TYR A N 1
ATOM 830 C CA . TYR A 1 109 ? 5.562 -9.297 -13.477 1 85.06 109 TYR A CA 1
ATOM 831 C C . TYR A 1 109 ? 4.457 -8.727 -12.594 1 85.06 109 TYR A C 1
ATOM 833 O O . TYR A 1 109 ? 4.418 -7.523 -12.336 1 85.06 109 TYR A O 1
ATOM 841 N N . GLU A 1 110 ? 3.588 -9.555 -12.195 1 83.5 110 GLU A N 1
ATOM 842 C CA . GLU A 1 110 ? 2.535 -9.148 -11.266 1 83.5 110 GLU A CA 1
ATOM 843 C C . GLU A 1 110 ? 3.123 -8.641 -9.953 1 83.5 110 GLU A C 1
ATOM 845 O O . GLU A 1 110 ? 2.717 -7.59 -9.453 1 83.5 110 GLU A O 1
ATOM 850 N N . GLN A 1 111 ? 4.078 -9.352 -9.469 1 86.12 111 GLN A N 1
ATOM 851 C CA . GLN A 1 111 ? 4.703 -8.984 -8.203 1 86.12 111 GLN A CA 1
ATOM 852 C C . GLN A 1 111 ? 5.496 -7.688 -8.344 1 86.12 111 GLN A C 1
ATOM 854 O O . GLN A 1 111 ? 5.523 -6.867 -7.422 1 86.12 111 GLN A O 1
ATOM 859 N N . VAL A 1 112 ? 6.086 -7.559 -9.438 1 87.81 112 VAL A N 1
ATOM 860 C CA . VAL A 1 112 ? 6.793 -6.309 -9.695 1 87.81 112 VAL A CA 1
ATOM 861 C C . VAL A 1 112 ? 5.797 -5.152 -9.727 1 87.81 112 VAL A C 1
ATOM 863 O O . VAL A 1 112 ? 6.012 -4.129 -9.07 1 87.81 112 VAL A O 1
ATOM 866 N N . GLY A 1 113 ? 4.742 -5.363 -10.461 1 86 113 GLY A N 1
ATOM 867 C CA . GLY A 1 113 ? 3.723 -4.332 -10.539 1 86 113 GLY A CA 1
ATOM 868 C C . GLY A 1 113 ? 3.164 -3.945 -9.18 1 86 113 GLY A C 1
ATOM 869 O O . GLY A 1 113 ? 3.064 -2.76 -8.852 1 86 113 GLY A O 1
ATOM 870 N N . TYR A 1 114 ? 2.854 -4.957 -8.32 1 85 114 TYR A N 1
ATOM 871 C CA . TYR A 1 114 ? 2.32 -4.719 -6.984 1 85 114 TYR A CA 1
ATOM 872 C C . TYR A 1 114 ? 3.328 -3.967 -6.121 1 85 114 TYR A C 1
ATOM 874 O O . TYR A 1 114 ? 2.977 -2.992 -5.453 1 85 114 TYR A O 1
ATOM 882 N N . SER A 1 115 ? 4.543 -4.441 -6.145 1 88.31 115 SER A N 1
ATOM 883 C CA . SER A 1 115 ? 5.543 -3.889 -5.238 1 88.31 115 SER A CA 1
ATOM 884 C C . SER A 1 115 ? 5.922 -2.467 -5.633 1 88.31 115 SER A C 1
ATOM 886 O O . SER A 1 115 ? 6.082 -1.599 -4.773 1 88.31 115 SER A O 1
ATOM 888 N N . VAL A 1 116 ? 6.012 -2.199 -6.875 1 88.5 116 VAL A N 1
ATOM 889 C CA . VAL A 1 116 ? 6.359 -0.864 -7.355 1 88.5 116 VAL A CA 1
ATOM 890 C C . VAL A 1 116 ? 5.227 0.108 -7.039 1 88.5 116 VAL A C 1
ATOM 892 O O . VAL A 1 116 ? 5.461 1.195 -6.508 1 88.5 116 VAL A O 1
ATOM 895 N N . ALA A 1 117 ? 4.043 -0.319 -7.371 1 83.88 117 ALA A N 1
ATOM 896 C CA . ALA A 1 117 ? 2.881 0.515 -7.078 1 83.88 117 ALA A CA 1
ATOM 897 C C . ALA A 1 117 ? 2.789 0.824 -5.586 1 83.88 117 ALA A C 1
ATOM 899 O O . ALA A 1 117 ? 2.488 1.956 -5.199 1 83.88 117 ALA A O 1
ATOM 900 N N . ASP A 1 118 ? 2.992 -0.114 -4.828 1 85.5 118 ASP A N 1
ATOM 901 C CA . ASP A 1 118 ? 2.934 0.027 -3.377 1 85.5 118 ASP A CA 1
ATOM 902 C C . ASP A 1 118 ? 3.986 1.015 -2.879 1 85.5 118 ASP A C 1
ATOM 904 O O . ASP A 1 118 ? 3.674 1.932 -2.117 1 85.5 118 ASP A O 1
ATOM 908 N N . VAL A 1 119 ? 5.141 0.878 -3.297 1 86.31 119 VAL A N 1
ATOM 909 C CA . VAL A 1 119 ? 6.25 1.713 -2.844 1 86.31 119 VAL A CA 1
ATOM 910 C C . VAL A 1 119 ? 6.027 3.154 -3.297 1 86.31 119 VAL A C 1
ATOM 912 O O . VAL A 1 119 ? 6.285 4.094 -2.541 1 86.31 119 VAL A O 1
ATOM 915 N N . LEU A 1 120 ? 5.566 3.34 -4.434 1 85.31 120 LEU A N 1
ATOM 916 C CA . LEU A 1 120 ? 5.285 4.684 -4.93 1 85.31 120 LEU A CA 1
ATOM 917 C C . LEU A 1 120 ? 4.211 5.359 -4.086 1 85.31 120 LEU A C 1
ATOM 919 O O . LEU A 1 120 ? 4.363 6.52 -3.697 1 85.31 120 LEU A O 1
ATOM 923 N N . ALA A 1 121 ? 3.242 4.656 -3.85 1 83.44 121 ALA A N 1
ATOM 924 C CA . ALA A 1 121 ? 2.158 5.195 -3.033 1 83.44 121 ALA A CA 1
ATOM 925 C C . ALA A 1 121 ? 2.66 5.59 -1.647 1 83.44 121 ALA A C 1
ATOM 927 O O . ALA A 1 121 ? 2.387 6.695 -1.171 1 83.44 121 ALA A O 1
ATOM 928 N N . LYS A 1 122 ? 3.4 4.801 -1.005 1 81.88 122 LYS A N 1
ATOM 929 C CA . LYS A 1 122 ? 3.887 5.055 0.348 1 81.88 122 LYS A CA 1
ATOM 930 C C . LYS A 1 122 ? 4.859 6.23 0.37 1 81.88 122 LYS A C 1
ATOM 932 O O . LYS A 1 122 ? 4.902 6.992 1.34 1 81.88 122 LYS A O 1
ATOM 937 N N . ALA A 1 123 ? 5.582 6.305 -0.67 1 82.44 123 ALA A N 1
ATOM 938 C CA . ALA A 1 123 ? 6.469 7.457 -0.781 1 82.44 123 ALA A CA 1
ATOM 939 C C . ALA A 1 123 ? 5.676 8.758 -0.879 1 82.44 123 ALA A C 1
ATOM 941 O O . ALA A 1 123 ? 5.984 9.734 -0.193 1 82.44 123 ALA A O 1
ATOM 942 N N . VAL A 1 124 ? 4.707 8.727 -1.667 1 83.44 124 VAL A N 1
ATOM 943 C CA . VAL A 1 124 ? 3.877 9.914 -1.844 1 83.44 124 VAL A CA 1
ATOM 944 C C . VAL A 1 124 ? 3.176 10.25 -0.531 1 83.44 124 VAL A C 1
ATOM 946 O O . VAL A 1 124 ? 3.109 11.414 -0.138 1 83.44 124 VAL A O 1
ATOM 949 N N . PHE A 1 125 ? 2.682 9.281 0.102 1 84.62 125 PHE A N 1
ATOM 950 C CA . PHE A 1 125 ? 2.039 9.5 1.393 1 84.62 125 PHE A CA 1
ATOM 951 C C . PHE A 1 125 ? 3.023 10.086 2.396 1 84.62 125 PHE A C 1
ATOM 953 O O . PHE A 1 125 ? 2.676 10.984 3.166 1 84.62 125 PHE A O 1
ATOM 960 N N . GLY A 1 126 ? 4.145 9.555 2.396 1 78.88 126 GLY A N 1
ATOM 961 C CA . GLY A 1 126 ? 5.168 10.062 3.301 1 78.88 126 GLY A CA 1
ATOM 962 C C . GLY A 1 126 ? 5.484 11.523 3.084 1 78.88 126 GLY A C 1
ATOM 963 O O . GLY A 1 126 ? 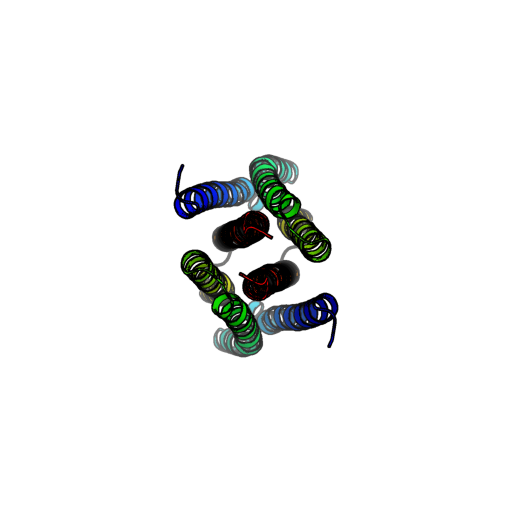5.578 12.297 4.043 1 78.88 126 GLY A O 1
ATOM 964 N N . VAL A 1 127 ? 5.613 11.891 1.951 1 82.06 127 VAL A N 1
ATOM 965 C CA . VAL A 1 127 ? 5.918 13.281 1.627 1 82.06 127 VAL A CA 1
ATOM 966 C C . VAL A 1 127 ? 4.727 14.172 1.986 1 82.06 127 VAL A C 1
ATOM 968 O O . VAL A 1 127 ? 4.906 15.289 2.475 1 82.06 127 VAL A O 1
ATOM 971 N N . LEU A 1 128 ? 3.652 13.727 1.645 1 83.25 128 LEU A N 1
ATOM 972 C CA . LEU A 1 128 ? 2.445 14.477 1.981 1 83.25 128 LEU A CA 1
ATOM 973 C C . LEU A 1 128 ? 2.373 14.742 3.48 1 83.25 128 LEU A C 1
ATOM 975 O O . LEU A 1 128 ? 2.072 15.867 3.902 1 83.25 128 LEU A O 1
ATOM 979 N N . ILE A 1 129 ? 2.631 13.773 4.215 1 83.25 129 ILE A N 1
ATOM 980 C CA . ILE A 1 129 ? 2.617 13.898 5.668 1 83.25 129 ILE A CA 1
ATOM 981 C C . ILE A 1 129 ? 3.652 14.93 6.102 1 83.25 129 ILE A C 1
ATOM 983 O O . ILE A 1 129 ? 3.367 15.789 6.941 1 83.25 129 ILE A O 1
ATOM 987 N N . TRP A 1 130 ? 4.754 14.797 5.559 1 79.44 130 TRP A N 1
ATOM 988 C CA . TRP A 1 130 ? 5.816 15.75 5.867 1 79.44 130 TRP A CA 1
ATOM 989 C C . TRP A 1 130 ? 5.402 17.172 5.492 1 79.44 130 TRP A C 1
ATOM 991 O O . TRP A 1 130 ? 5.633 18.109 6.25 1 79.44 130 TRP A O 1
ATOM 1001 N N . ALA A 1 131 ? 4.891 17.344 4.363 1 79.44 131 ALA A N 1
ATOM 1002 C CA . ALA A 1 131 ? 4.504 18.656 3.861 1 79.44 131 ALA A CA 1
ATOM 1003 C C . ALA A 1 131 ? 3.451 19.297 4.762 1 79.44 131 ALA A C 1
ATOM 1005 O O . ALA A 1 131 ? 3.541 20.484 5.082 1 79.44 131 ALA A O 1
ATOM 1006 N N . ILE A 1 132 ? 2.508 18.609 5.148 1 81.38 132 ILE A N 1
ATOM 1007 C CA . ILE A 1 132 ? 1.447 19.125 6 1 81.38 132 ILE A CA 1
ATOM 1008 C C . ILE A 1 132 ? 2.012 19.469 7.379 1 81.38 132 ILE A C 1
ATOM 1010 O O . ILE A 1 132 ? 1.671 20.5 7.961 1 81.38 132 ILE A O 1
ATOM 1014 N N . ALA A 1 133 ? 2.836 18.625 7.836 1 79.44 133 ALA A N 1
ATOM 1015 C CA . ALA A 1 133 ? 3.459 18.859 9.133 1 79.44 133 ALA A CA 1
ATOM 1016 C C . ALA A 1 133 ? 4.32 20.125 9.109 1 79.44 133 ALA A C 1
ATOM 1018 O O . ALA A 1 133 ? 4.336 20.891 10.07 1 79.44 133 ALA A O 1
ATOM 1019 N N . ALA A 1 134 ? 5.059 20.25 8.07 1 78.62 134 ALA A N 1
ATOM 1020 C CA . ALA A 1 134 ? 5.918 21.422 7.93 1 78.62 134 ALA A CA 1
ATOM 1021 C C . ALA A 1 134 ? 5.094 22.703 7.891 1 78.62 134 ALA A C 1
ATOM 1023 O O . ALA A 1 134 ? 5.504 23.734 8.445 1 78.62 134 ALA A O 1
ATOM 1024 N N . GLU A 1 135 ? 4.023 22.672 7.242 1 79.75 135 GLU A N 1
ATOM 1025 C CA . GLU A 1 135 ? 3.15 23.828 7.172 1 79.75 135 GLU A CA 1
ATOM 1026 C C . GLU A 1 135 ? 2.568 24.172 8.547 1 79.75 135 GLU A C 1
ATOM 1028 O O . GLU A 1 135 ? 2.42 25.344 8.891 1 79.75 135 GLU A O 1
ATOM 1033 N N . LYS A 1 136 ? 2.168 23.234 9.219 1 78.94 136 LYS A N 1
ATOM 1034 C CA . LYS A 1 136 ? 1.665 23.453 10.57 1 78.94 136 LYS A CA 1
ATOM 1035 C C . LYS A 1 136 ? 2.727 24.109 11.453 1 78.94 136 LYS A C 1
ATOM 1037 O O . LYS A 1 136 ? 2.43 25.047 12.211 1 78.94 136 LYS A O 1
ATOM 1042 N N . SER A 1 137 ? 3.904 23.531 11.375 1 77.25 137 SER A N 1
ATOM 1043 C CA . SER A 1 137 ? 4.988 24.094 12.172 1 77.25 137 SER A CA 1
ATOM 1044 C C . SER A 1 137 ? 5.242 25.562 11.797 1 77.25 137 SER A C 1
ATOM 1046 O O . SER A 1 137 ? 5.555 26.375 12.664 1 77.25 137 SER A O 1
ATOM 1048 N N . ALA A 1 138 ? 5.125 25.875 10.602 1 79.94 138 ALA A N 1
ATOM 1049 C CA . ALA A 1 138 ? 5.32 27.25 10.141 1 79.94 138 ALA A CA 1
ATOM 1050 C C . ALA A 1 138 ? 4.238 28.172 10.703 1 79.94 138 ALA A C 1
ATOM 1052 O O . ALA A 1 138 ? 4.52 29.312 11.062 1 79.94 138 ALA A O 1
ATOM 1053 N N . VAL A 1 139 ? 3.055 27.734 10.734 1 79.06 139 VAL A N 1
ATOM 1054 C CA . VAL A 1 139 ? 1.945 28.531 11.25 1 79.06 139 VAL A CA 1
ATOM 1055 C C . VAL A 1 139 ? 2.117 28.734 12.75 1 79.06 139 VAL A C 1
ATOM 1057 O O . VAL A 1 139 ? 1.851 29.828 13.266 1 79.06 139 VAL A O 1
ATOM 1060 N N . GLU A 1 140 ? 2.527 27.688 13.445 1 79.44 140 GLU A N 1
ATOM 1061 C CA . GLU A 1 140 ? 2.762 27.797 14.883 1 79.44 140 GLU A CA 1
ATOM 1062 C C . GLU A 1 140 ? 3.852 28.828 15.188 1 79.44 140 GLU A C 1
ATOM 1064 O O . GLU A 1 140 ? 3.725 29.609 16.125 1 79.44 140 GLU A O 1
ATOM 1069 N N . GLU A 1 141 ? 4.859 28.797 14.414 1 78.38 141 GLU A N 1
ATOM 1070 C CA . GLU A 1 141 ? 5.945 29.75 14.586 1 78.38 141 GLU A CA 1
ATOM 1071 C C . GLU A 1 141 ? 5.484 31.172 14.258 1 78.38 141 GLU A C 1
ATOM 1073 O O . GLU A 1 141 ? 5.883 32.125 14.922 1 78.38 141 GLU A O 1
ATOM 1078 N N . GLY A 1 142 ? 4.75 31.219 13.227 1 79.06 142 GLY A N 1
ATOM 1079 C CA . GLY A 1 142 ? 4.215 32.531 12.852 1 79.06 142 GLY A CA 1
ATOM 1080 C C . GLY A 1 142 ? 3.299 33.125 13.914 1 79.06 142 GLY A C 1
ATOM 1081 O O . GLY A 1 142 ? 3.305 34.312 14.141 1 79.06 142 GLY A O 1
ATOM 1082 N N . CYS A 1 143 ? 2.449 32.312 14.43 1 79.12 143 CYS A N 1
ATOM 1083 C CA . CYS A 1 143 ? 1.538 32.75 15.484 1 79.12 143 CYS A CA 1
ATOM 1084 C C . CYS A 1 143 ? 2.305 33.188 16.719 1 79.12 143 CYS A C 1
ATOM 1086 O O . CYS A 1 143 ? 1.859 34.062 17.453 1 79.12 143 CYS A O 1
ATOM 1088 N N . LYS A 1 144 ? 3.432 32.688 17.094 1 78.31 144 LYS A N 1
ATOM 1089 C CA . LYS A 1 144 ? 4.242 33.031 18.266 1 78.31 144 LYS A CA 1
ATOM 1090 C C . LYS A 1 144 ? 4.918 34.375 18.078 1 78.31 144 LYS A C 1
ATOM 1092 O O . LYS A 1 144 ? 5.191 35.062 19.062 1 78.31 144 LYS A O 1
ATOM 1097 N N . LEU A 1 145 ? 5.207 34.656 16.844 1 76.19 145 LEU A N 1
ATOM 1098 C CA . LEU A 1 145 ? 5.906 35.906 16.547 1 76.19 145 LEU A CA 1
ATOM 1099 C C . LEU A 1 145 ? 4.93 37.062 16.516 1 76.19 145 LEU A C 1
ATOM 1101 O O . LEU A 1 145 ? 5.348 38.219 16.406 1 76.19 145 LEU A O 1
ATOM 1105 N N . LEU A 1 146 ? 3.664 36.812 16.453 1 66.25 146 LEU A N 1
ATOM 1106 C CA . LEU A 1 146 ? 2.697 37.906 16.516 1 66.25 146 LEU A CA 1
ATOM 1107 C C . LEU A 1 146 ? 2.725 38.562 17.891 1 66.25 146 LEU A C 1
ATOM 1109 O O . LEU A 1 146 ? 2.83 37.875 18.922 1 66.25 146 LEU A O 1
ATOM 1113 N N . PRO A 1 147 ? 3.129 39.875 17.844 1 54.66 147 PRO A N 1
ATOM 1114 C CA . PRO A 1 147 ? 3.246 40.594 19.109 1 54.66 147 PRO A CA 1
ATOM 1115 C C . PRO A 1 147 ? 2.037 40.406 20.016 1 54.66 147 PRO A C 1
ATOM 1117 O O . PRO A 1 147 ? 0.916 40.219 19.531 1 54.66 147 PRO A O 1
ATOM 1120 N N . ASN A 1 148 ? 2.258 39.875 21.266 1 44.16 148 ASN A N 1
ATOM 1121 C CA . ASN A 1 148 ? 1.249 40.094 22.297 1 44.16 148 ASN A CA 1
ATOM 1122 C C . ASN A 1 148 ? 0.79 41.531 22.344 1 44.16 148 ASN A C 1
ATOM 1124 O O . ASN A 1 148 ? 1.604 42.469 22.234 1 44.16 148 ASN A O 1
ATOM 1128 N N . MET B 1 1 ? 17.281 24.047 -2.74 1 36.72 1 MET B N 1
ATOM 1129 C CA . MET B 1 1 ? 16.531 23.109 -1.905 1 36.72 1 MET B CA 1
ATOM 1130 C C . MET B 1 1 ? 15.469 22.391 -2.721 1 36.72 1 MET B C 1
ATOM 1132 O O . MET B 1 1 ? 14.617 23.031 -3.348 1 36.72 1 MET B O 1
ATOM 1136 N N . LYS B 1 2 ? 15.719 21.312 -3.25 1 50.88 2 LYS B N 1
ATOM 1137 C CA . LYS B 1 2 ? 14.789 20.672 -4.176 1 50.88 2 LYS B CA 1
ATOM 1138 C C . LYS B 1 2 ? 13.359 20.703 -3.635 1 50.88 2 LYS B C 1
ATOM 1140 O O . LYS B 1 2 ? 13.148 20.578 -2.428 1 50.88 2 LYS B O 1
ATOM 1145 N N . LEU B 1 3 ? 12.453 21.016 -4.516 1 56.34 3 LEU B N 1
ATOM 1146 C CA . LEU B 1 3 ? 11.047 21.078 -4.141 1 56.34 3 LEU B CA 1
ATOM 1147 C C . LEU B 1 3 ? 10.57 19.75 -3.566 1 56.34 3 LEU B C 1
ATOM 1149 O O . LEU B 1 3 ? 11.047 18.688 -3.973 1 56.34 3 LEU B O 1
ATOM 1153 N N . PRO B 1 4 ? 10.039 19.844 -2.527 1 64.81 4 PRO B N 1
ATOM 1154 C CA . PRO B 1 4 ? 9.516 18.641 -1.872 1 64.81 4 PRO B CA 1
ATOM 1155 C C . PRO B 1 4 ? 8.969 17.609 -2.865 1 64.81 4 PRO B C 1
ATOM 1157 O O . PRO B 1 4 ? 9.172 16.406 -2.697 1 64.81 4 PRO B O 1
ATOM 1160 N N . ARG B 1 5 ? 8.609 18.156 -4.008 1 68.94 5 ARG B N 1
ATOM 1161 C CA . ARG B 1 5 ? 8.039 17.281 -5.023 1 68.94 5 ARG B CA 1
ATOM 1162 C C . ARG B 1 5 ? 9.133 16.516 -5.766 1 68.94 5 ARG B C 1
ATOM 1164 O O . ARG B 1 5 ? 8.992 15.328 -6.031 1 68.94 5 ARG B O 1
ATOM 1171 N N . GLU B 1 6 ? 10.156 17.219 -6.121 1 70.62 6 GLU B N 1
ATOM 1172 C CA . GLU B 1 6 ? 11.25 16.594 -6.859 1 70.62 6 GLU B CA 1
ATOM 1173 C C . GLU B 1 6 ? 11.938 15.523 -6.02 1 70.62 6 GLU B C 1
ATOM 1175 O O . GLU B 1 6 ? 12.305 14.461 -6.535 1 70.62 6 GLU B O 1
ATOM 1180 N N . GLU B 1 7 ? 12.078 15.812 -4.801 1 72.19 7 GLU B N 1
ATOM 1181 C CA . GLU B 1 7 ? 12.695 14.844 -3.896 1 72.19 7 GLU B CA 1
ATOM 1182 C C . GLU B 1 7 ? 11.805 13.617 -3.721 1 72.19 7 GLU B C 1
ATOM 1184 O O . GLU B 1 7 ? 12.312 12.492 -3.633 1 72.19 7 GLU B O 1
ATOM 1189 N N . THR B 1 8 ? 10.547 13.852 -3.721 1 74.31 8 THR B N 1
ATOM 1190 C CA . THR B 1 8 ? 9.586 12.773 -3.578 1 74.31 8 THR B CA 1
ATOM 1191 C C . THR B 1 8 ? 9.625 11.844 -4.789 1 74.31 8 THR B C 1
ATOM 1193 O O . THR B 1 8 ? 9.641 10.617 -4.645 1 74.31 8 THR B O 1
ATOM 1196 N N . VAL B 1 9 ? 9.711 12.461 -5.895 1 77.12 9 VAL B N 1
ATOM 1197 C CA . VAL B 1 9 ? 9.727 11.68 -7.125 1 77.12 9 VAL B CA 1
ATOM 1198 C C . VAL B 1 9 ? 11.008 10.867 -7.211 1 77.12 9 VAL B C 1
ATOM 1200 O O . VAL B 1 9 ? 10.984 9.688 -7.574 1 77.12 9 VAL B O 1
ATOM 1203 N N . SER B 1 10 ? 12.078 11.5 -6.863 1 81.94 10 SER B N 1
ATOM 1204 C CA . SER B 1 10 ? 13.359 10.805 -6.906 1 81.94 10 SER B CA 1
ATOM 1205 C C . SER B 1 10 ? 13.383 9.625 -5.938 1 81.94 10 SER B C 1
ATOM 1207 O O . SER B 1 10 ? 13.852 8.539 -6.285 1 81.94 10 SER B O 1
ATOM 1209 N N . LEU B 1 11 ? 12.891 9.844 -4.812 1 80.44 11 LEU B N 1
ATOM 1210 C CA . LEU B 1 11 ? 12.82 8.773 -3.818 1 80.44 11 LEU B CA 1
ATOM 1211 C C . LEU B 1 11 ? 11.906 7.648 -4.285 1 80.44 11 LEU B C 1
ATOM 1213 O O . LEU B 1 11 ? 12.234 6.469 -4.141 1 80.44 11 LEU B O 1
ATOM 1217 N N . SER B 1 12 ? 10.805 8.039 -4.859 1 81.75 12 SER B N 1
ATOM 1218 C CA . SER B 1 12 ? 9.852 7.059 -5.367 1 81.75 12 SER B CA 1
ATOM 1219 C C . SER B 1 12 ? 10.484 6.191 -6.453 1 81.75 12 SER B C 1
ATOM 1221 O O . SER B 1 12 ? 10.289 4.977 -6.477 1 81.75 12 SER B O 1
ATOM 1223 N N . TRP B 1 13 ? 11.211 6.805 -7.266 1 86.25 13 TRP B N 1
ATOM 1224 C CA . TRP B 1 13 ? 11.844 6.062 -8.352 1 86.25 13 TRP B CA 1
ATOM 1225 C C . TRP B 1 13 ? 12.914 5.113 -7.809 1 86.25 13 TRP B C 1
ATOM 1227 O O . TRP B 1 13 ? 13.023 3.973 -8.266 1 86.25 13 TRP B O 1
ATOM 1237 N N . LYS B 1 14 ? 13.648 5.59 -6.895 1 88.94 14 LYS B N 1
ATOM 1238 C CA . LYS B 1 14 ? 14.68 4.758 -6.289 1 88.94 14 LYS B CA 1
ATOM 1239 C C . LYS B 1 14 ? 14.07 3.545 -5.59 1 88.94 14 LYS B C 1
ATOM 1241 O O . LYS B 1 14 ? 14.531 2.418 -5.773 1 88.94 14 LYS B O 1
ATOM 1246 N N . LEU B 1 15 ? 13.078 3.826 -4.902 1 90.44 15 LEU B N 1
ATOM 1247 C CA . LEU B 1 15 ? 12.43 2.744 -4.168 1 90.44 15 LEU B CA 1
ATOM 1248 C C . LEU B 1 15 ? 11.672 1.819 -5.117 1 90.44 15 LEU B C 1
ATOM 1250 O O . LEU B 1 15 ? 11.641 0.604 -4.91 1 90.44 15 LEU B O 1
ATOM 1254 N N . GLY B 1 16 ? 11.086 2.387 -6.121 1 91.38 16 GLY B N 1
ATOM 1255 C CA . GLY B 1 16 ? 10.438 1.574 -7.133 1 91.38 16 GLY B CA 1
ATOM 1256 C C . GLY B 1 16 ? 11.383 0.623 -7.84 1 91.38 16 GLY B C 1
ATOM 1257 O O . GLY B 1 16 ? 11.07 -0.557 -8.016 1 91.38 16 GLY B O 1
ATOM 1258 N N . LEU B 1 17 ? 12.492 1.138 -8.156 1 93.81 17 LEU B N 1
ATOM 1259 C CA . LEU B 1 17 ? 13.492 0.313 -8.828 1 93.81 17 LEU B CA 1
ATOM 1260 C C . LEU B 1 17 ? 14.016 -0.767 -7.891 1 93.81 17 LEU B C 1
ATOM 1262 O O . LEU B 1 17 ? 14.242 -1.904 -8.312 1 93.81 17 LEU B O 1
ATOM 1266 N N . ALA B 1 18 ? 14.25 -0.381 -6.719 1 95.19 18 ALA B N 1
ATOM 1267 C CA . ALA B 1 18 ? 14.719 -1.344 -5.727 1 95.19 18 ALA B CA 1
ATOM 1268 C C . ALA B 1 18 ? 13.695 -2.461 -5.523 1 95.19 18 ALA B C 1
ATOM 1270 O O . ALA 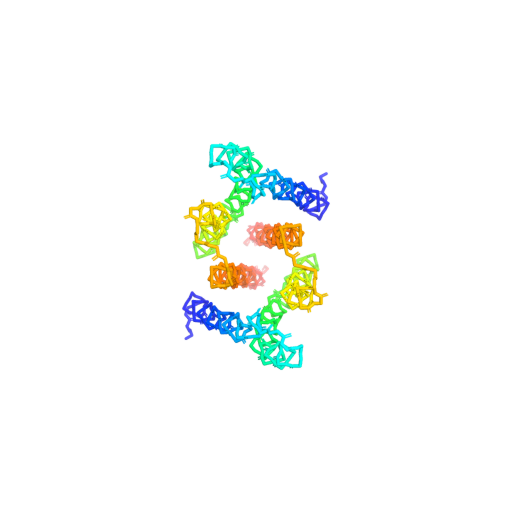B 1 18 ? 14.07 -3.627 -5.371 1 95.19 18 ALA B O 1
ATOM 1271 N N . SER B 1 19 ? 12.492 -2.092 -5.488 1 95.06 19 SER B N 1
ATOM 1272 C CA . SER B 1 19 ? 11.453 -3.105 -5.312 1 95.06 19 SER B CA 1
ATOM 1273 C C . SER B 1 19 ? 11.375 -4.027 -6.523 1 95.06 19 SER B C 1
ATOM 1275 O O . SER B 1 19 ? 11.18 -5.234 -6.379 1 95.06 19 SER B O 1
ATOM 1277 N N . ALA B 1 20 ? 11.5 -3.475 -7.672 1 94.81 20 ALA B N 1
ATOM 1278 C CA . ALA B 1 20 ? 11.531 -4.293 -8.883 1 94.81 20 ALA B CA 1
ATOM 1279 C C . ALA B 1 20 ? 12.711 -5.262 -8.859 1 94.81 20 ALA B C 1
ATOM 1281 O O . ALA B 1 20 ? 12.562 -6.43 -9.227 1 94.81 20 ALA B O 1
ATOM 1282 N N . LEU B 1 21 ? 13.82 -4.746 -8.555 1 96.12 21 LEU B N 1
ATOM 1283 C CA . LEU B 1 21 ? 15.016 -5.574 -8.453 1 96.12 21 LEU B CA 1
ATOM 1284 C C . LEU B 1 21 ? 14.812 -6.703 -7.445 1 96.12 21 LEU B C 1
ATOM 1286 O O . LEU B 1 21 ? 15.266 -7.828 -7.664 1 96.12 21 LEU B O 1
ATOM 1290 N N . MET B 1 22 ? 14.195 -6.422 -6.371 1 96.81 22 MET B N 1
ATOM 1291 C CA . MET B 1 22 ? 13.906 -7.422 -5.348 1 96.81 22 MET B CA 1
ATOM 1292 C C . MET B 1 22 ? 13.125 -8.594 -5.934 1 96.81 22 MET B C 1
ATOM 1294 O O . MET B 1 22 ? 13.477 -9.75 -5.711 1 96.81 22 MET B O 1
ATOM 1298 N N . VAL B 1 23 ? 12.164 -8.25 -6.664 1 93.88 23 VAL B N 1
ATOM 1299 C CA . VAL B 1 23 ? 11.312 -9.281 -7.246 1 93.88 23 VAL B CA 1
ATOM 1300 C C . VAL B 1 23 ? 12.07 -10.031 -8.336 1 93.88 23 VAL B C 1
ATOM 1302 O O . VAL B 1 23 ? 12.047 -11.258 -8.398 1 93.88 23 VAL B O 1
ATOM 1305 N N . ALA B 1 24 ? 12.719 -9.312 -9.148 1 93.81 24 ALA B N 1
ATOM 1306 C CA . ALA B 1 24 ? 13.484 -9.906 -10.242 1 93.81 24 ALA B CA 1
ATOM 1307 C C . ALA B 1 24 ? 14.539 -10.867 -9.711 1 93.81 24 ALA B C 1
ATOM 1309 O O . ALA B 1 24 ? 14.758 -11.938 -10.297 1 93.81 24 ALA B O 1
ATOM 1310 N N . LEU B 1 25 ? 15.203 -10.508 -8.68 1 95.06 25 LEU B N 1
ATOM 1311 C CA . LEU B 1 25 ? 16.25 -11.344 -8.094 1 95.06 25 LEU B CA 1
ATOM 1312 C C . LEU B 1 25 ? 15.648 -12.633 -7.527 1 95.06 25 LEU B C 1
ATOM 1314 O O . LEU B 1 25 ? 16.312 -13.664 -7.488 1 95.06 25 LEU B O 1
ATOM 1318 N N . GLY B 1 26 ? 14.445 -12.508 -7.059 1 92.81 26 GLY B N 1
ATOM 1319 C CA . GLY B 1 26 ? 13.812 -13.695 -6.5 1 92.81 26 GLY B CA 1
ATOM 1320 C C . GLY B 1 26 ? 13.32 -14.664 -7.562 1 92.81 26 GLY B C 1
ATOM 1321 O O . GLY B 1 26 ? 13.148 -15.852 -7.289 1 92.81 26 GLY B O 1
ATOM 1322 N N . TYR B 1 27 ? 13.227 -14.312 -8.727 1 92.12 27 TYR B N 1
ATOM 1323 C CA . TYR B 1 27 ? 12.562 -15.07 -9.781 1 92.12 27 TYR B CA 1
ATOM 1324 C C . TYR B 1 27 ? 13.367 -16.312 -10.148 1 92.12 27 TYR B C 1
ATOM 1326 O O . TYR B 1 27 ? 12.82 -17.406 -10.258 1 92.12 27 TYR B O 1
ATOM 1334 N N . PRO B 1 28 ? 14.664 -16.125 -10.383 1 93.19 28 PRO B N 1
ATOM 1335 C CA . PRO B 1 28 ? 15.43 -17.344 -10.711 1 93.19 28 PRO B CA 1
ATOM 1336 C C . PRO B 1 28 ? 15.273 -18.438 -9.672 1 93.19 28 PRO B C 1
ATOM 1338 O O . PRO B 1 28 ? 15.289 -19.625 -10.008 1 93.19 28 PRO B O 1
ATOM 1341 N N . GLY B 1 29 ? 15.078 -18.078 -8.43 1 91.12 29 GLY B N 1
ATOM 1342 C CA . GLY B 1 29 ? 14.859 -19.078 -7.395 1 91.12 29 GLY B CA 1
ATOM 1343 C C . GLY B 1 29 ? 13.484 -19.719 -7.477 1 91.12 29 GLY B C 1
ATOM 1344 O O . GLY B 1 29 ? 13.336 -20.906 -7.168 1 91.12 29 GLY B O 1
ATOM 1345 N N . GLU B 1 30 ? 12.555 -19.078 -7.926 1 85 30 GLU B N 1
ATOM 1346 C CA . GLU B 1 30 ? 11.18 -19.562 -7.973 1 85 30 GLU B CA 1
ATOM 1347 C C . GLU B 1 30 ? 11.008 -20.656 -9.023 1 85 30 GLU B C 1
ATOM 1349 O O . GLU B 1 30 ? 10.086 -21.469 -8.938 1 85 30 GLU B O 1
ATOM 1354 N N . ILE B 1 31 ? 11.867 -20.641 -10.016 1 86.94 31 ILE B N 1
ATOM 1355 C CA . ILE B 1 31 ? 11.695 -21.625 -11.086 1 86.94 31 ILE B CA 1
ATOM 1356 C C . ILE B 1 31 ? 12.68 -22.766 -10.891 1 86.94 31 ILE B C 1
ATOM 1358 O O . ILE B 1 31 ? 12.82 -23.625 -11.773 1 86.94 31 ILE B O 1
ATOM 1362 N N . GLN B 1 32 ? 13.305 -22.734 -9.766 1 86.88 32 GLN B N 1
ATOM 1363 C CA . GLN B 1 32 ? 14.234 -23.812 -9.469 1 86.88 32 GLN B CA 1
ATOM 1364 C C . GLN B 1 32 ? 13.57 -24.922 -8.648 1 86.88 32 GLN B C 1
ATOM 1366 O O . GLN B 1 32 ? 12.648 -24.641 -7.871 1 86.88 32 GLN B O 1
ATOM 1371 N N . GLU B 1 33 ? 14.086 -26.125 -8.875 1 86.56 33 GLU B N 1
ATOM 1372 C CA . GLU B 1 33 ? 13.617 -27.25 -8.07 1 86.56 33 GLU B CA 1
ATOM 1373 C C . GLU B 1 33 ? 14.516 -27.484 -6.855 1 86.56 33 GLU B C 1
ATOM 1375 O O . GLU B 1 33 ? 14.062 -27.953 -5.812 1 86.56 33 GLU B O 1
ATOM 1380 N N . ASP B 1 34 ? 15.703 -27.141 -7.004 1 91.62 34 ASP B N 1
ATOM 1381 C CA . ASP B 1 34 ? 16.672 -27.312 -5.926 1 91.62 34 ASP B CA 1
ATOM 1382 C C . ASP B 1 34 ? 16.453 -26.281 -4.82 1 91.62 34 ASP B C 1
ATOM 1384 O O . ASP B 1 34 ? 16.578 -25.078 -5.055 1 91.62 34 ASP B O 1
ATOM 1388 N N . LEU B 1 35 ? 16.219 -26.797 -3.658 1 90.06 35 LEU B N 1
ATOM 1389 C CA . LEU B 1 35 ? 15.883 -25.922 -2.541 1 90.06 35 LEU B CA 1
ATOM 1390 C C . LEU B 1 35 ? 17.062 -25.031 -2.162 1 90.06 35 LEU B C 1
ATOM 1392 O O . LEU B 1 35 ? 16.875 -23.875 -1.791 1 90.06 35 LEU B O 1
ATOM 1396 N N . ALA B 1 36 ? 18.172 -25.562 -2.26 1 93 36 ALA B N 1
ATOM 1397 C CA . ALA B 1 36 ? 19.359 -24.781 -1.922 1 93 36 ALA B CA 1
ATOM 1398 C C . ALA B 1 36 ? 19.516 -23.578 -2.854 1 93 36 ALA B C 1
ATOM 1400 O O . ALA B 1 36 ? 19.844 -22.484 -2.408 1 93 36 ALA B O 1
ATOM 1401 N N . VAL B 1 37 ? 19.281 -23.75 -4.078 1 93.44 37 VAL B N 1
ATOM 1402 C CA . VAL B 1 37 ? 19.375 -22.672 -5.059 1 93.44 37 VAL B CA 1
ATOM 1403 C C . VAL B 1 37 ? 18.266 -21.672 -4.824 1 93.44 37 VAL B C 1
ATOM 1405 O O . VAL B 1 37 ? 18.469 -20.453 -4.941 1 93.44 37 VAL B O 1
ATOM 1408 N N . ARG B 1 38 ? 17.109 -22.156 -4.449 1 92.12 38 ARG B N 1
ATOM 1409 C CA . ARG B 1 38 ? 15.977 -21.281 -4.145 1 92.12 38 ARG B CA 1
ATOM 1410 C C . ARG B 1 38 ? 16.297 -20.344 -2.982 1 92.12 38 ARG B C 1
ATOM 1412 O O . ARG B 1 38 ? 16.047 -19.141 -3.055 1 92.12 38 ARG B O 1
ATOM 1419 N N . TRP B 1 39 ? 16.859 -21 -2.016 1 94.56 39 TRP B N 1
ATOM 1420 C CA . TRP B 1 39 ? 17.172 -20.203 -0.826 1 94.56 39 TRP B CA 1
ATOM 1421 C C . TRP B 1 39 ? 18.281 -19.203 -1.105 1 94.56 39 TRP B C 1
ATOM 1423 O O . TRP B 1 39 ? 18.297 -18.109 -0.545 1 94.56 39 TRP B O 1
ATOM 1433 N N . PHE B 1 40 ? 19.172 -19.609 -1.965 1 96.38 40 PHE B N 1
ATOM 1434 C CA . PHE B 1 40 ? 20.234 -18.688 -2.365 1 96.38 40 PHE B CA 1
ATOM 1435 C C . PHE B 1 40 ? 19.656 -17.438 -3.008 1 96.38 40 PHE B C 1
ATOM 1437 O O . PHE B 1 40 ? 20.031 -16.312 -2.646 1 96.38 40 PHE B O 1
ATOM 1444 N N . TRP B 1 41 ? 18.766 -17.547 -3.885 1 95.69 41 TRP B N 1
ATOM 1445 C CA . TRP B 1 41 ? 18.188 -16.406 -4.59 1 95.69 41 TRP B CA 1
ATOM 1446 C C . TRP B 1 41 ? 17.25 -15.625 -3.678 1 95.69 41 TRP B C 1
ATOM 1448 O O . TRP B 1 41 ? 17.109 -14.406 -3.826 1 95.69 41 TRP B O 1
ATOM 1458 N N . TRP B 1 42 ? 16.609 -16.328 -2.768 1 95 42 TRP B N 1
ATOM 1459 C CA . TRP B 1 42 ? 15.812 -15.633 -1.754 1 95 42 TRP B CA 1
ATOM 1460 C C . TRP B 1 42 ? 16.688 -14.695 -0.931 1 95 42 TRP B C 1
ATOM 1462 O O . TRP B 1 42 ? 16.297 -13.547 -0.684 1 95 42 TRP B O 1
ATOM 1472 N N . CYS B 1 43 ? 17.844 -15.195 -0.547 1 96.94 43 CYS B N 1
ATOM 1473 C CA . CYS B 1 43 ? 18.766 -14.375 0.24 1 96.94 43 CYS B CA 1
ATOM 1474 C C . CYS B 1 43 ? 19.234 -13.164 -0.554 1 96.94 43 CYS B C 1
ATOM 1476 O O . CYS B 1 43 ? 19.328 -12.062 -0.012 1 96.94 43 CYS B O 1
ATOM 1478 N N . LEU B 1 44 ? 19.516 -13.359 -1.737 1 97.25 44 LEU B N 1
ATOM 1479 C CA . LEU B 1 44 ? 19.938 -12.25 -2.584 1 97.25 44 LEU B CA 1
ATOM 1480 C C . LEU B 1 44 ? 18.828 -11.219 -2.725 1 97.25 44 LEU B C 1
ATOM 1482 O O . LEU B 1 44 ? 19.078 -10.016 -2.738 1 97.25 44 LEU B O 1
ATOM 1486 N N . SER B 1 45 ? 17.625 -11.703 -2.863 1 97.06 45 SER B N 1
ATOM 1487 C CA . SER B 1 45 ? 16.469 -10.812 -3.016 1 97.06 45 SER B CA 1
ATOM 1488 C C . SER B 1 45 ? 16.203 -10.031 -1.736 1 97.06 45 SER B C 1
ATOM 1490 O O . SER B 1 45 ? 15.562 -8.977 -1.77 1 97.06 45 SER B O 1
ATOM 1492 N N . MET B 1 46 ? 16.766 -10.523 -0.606 1 97.56 46 MET B N 1
ATOM 1493 C CA . MET B 1 46 ? 16.562 -9.867 0.678 1 97.56 46 MET B CA 1
ATOM 1494 C C . MET B 1 46 ? 17.375 -8.578 0.771 1 97.56 46 MET B C 1
ATOM 1496 O O . MET B 1 46 ? 17.062 -7.699 1.571 1 97.56 46 MET B O 1
ATOM 1500 N N . ILE B 1 47 ? 18.281 -8.43 -0.056 1 97.62 47 ILE B N 1
ATOM 1501 C CA . ILE B 1 47 ? 19.141 -7.246 -0.004 1 97.62 47 ILE B CA 1
ATOM 1502 C C . ILE B 1 47 ? 18.328 -6.023 -0.438 1 97.62 47 ILE B C 1
ATOM 1504 O O . ILE B 1 47 ? 18.141 -5.09 0.345 1 97.62 47 ILE B O 1
ATOM 1508 N N . PRO B 1 48 ? 17.844 -6.047 -1.66 1 97.31 48 PRO B N 1
ATOM 1509 C CA . PRO B 1 48 ? 17.016 -4.895 -2.01 1 97.31 48 PRO B CA 1
ATOM 1510 C C . PRO B 1 48 ? 15.75 -4.793 -1.156 1 97.31 48 PRO B C 1
ATOM 1512 O O . PRO B 1 48 ? 15.266 -3.691 -0.901 1 97.31 48 PRO B O 1
ATOM 1515 N N . PHE B 1 49 ? 15.258 -5.879 -0.669 1 97.19 49 PHE B N 1
ATOM 1516 C CA . PHE B 1 49 ? 14.109 -5.863 0.226 1 97.19 49 PHE B CA 1
ATOM 1517 C C . PHE B 1 49 ? 14.414 -5.059 1.483 1 97.19 49 PHE B C 1
ATOM 1519 O O . PHE B 1 49 ? 13.641 -4.176 1.86 1 97.19 49 PHE B O 1
ATOM 1526 N N . CYS B 1 50 ? 15.469 -5.352 2.119 1 97 50 CYS B N 1
ATOM 1527 C CA . CYS B 1 50 ? 15.852 -4.664 3.348 1 97 50 CYS B CA 1
ATOM 1528 C C . CYS B 1 50 ? 16.109 -3.184 3.086 1 97 50 CYS B C 1
ATOM 1530 O O . CYS B 1 50 ? 15.773 -2.336 3.916 1 97 50 CYS B O 1
ATOM 1532 N N . TYR B 1 51 ? 16.719 -2.934 1.979 1 96.5 51 TYR B N 1
ATOM 1533 C CA . TYR B 1 51 ? 16.938 -1.541 1.606 1 96.5 51 TYR B CA 1
ATOM 1534 C C . TYR B 1 51 ? 15.625 -0.786 1.506 1 96.5 51 TYR B C 1
ATOM 1536 O O . TYR B 1 51 ? 15.5 0.327 2.023 1 96.5 51 TYR B O 1
ATOM 1544 N N . VAL B 1 52 ? 14.617 -1.317 0.826 1 94.19 52 VAL B N 1
ATOM 1545 C CA . VAL B 1 52 ? 13.32 -0.685 0.619 1 94.19 52 VAL B CA 1
ATOM 1546 C C . VAL B 1 52 ? 12.625 -0.478 1.963 1 94.19 52 VAL B C 1
ATOM 1548 O O . VAL B 1 52 ? 12.195 0.633 2.283 1 94.19 52 VAL B O 1
ATOM 1551 N N . VAL B 1 53 ? 12.586 -1.559 2.742 1 93.5 53 VAL B N 1
ATOM 1552 C CA . VAL B 1 53 ? 11.883 -1.499 4.02 1 93.5 53 VAL B CA 1
ATOM 1553 C C . VAL B 1 53 ? 12.57 -0.489 4.938 1 93.5 53 VAL B C 1
ATOM 1555 O O . VAL B 1 53 ? 11.906 0.301 5.613 1 93.5 53 VAL B O 1
ATOM 1558 N N . PHE B 1 54 ? 13.867 -0.522 4.926 1 93.25 54 PHE B N 1
ATOM 1559 C CA . PHE B 1 54 ? 14.625 0.398 5.766 1 93.25 54 PHE B CA 1
ATOM 1560 C C . PHE B 1 54 ? 14.367 1.843 5.359 1 93.25 54 PHE B C 1
ATOM 1562 O O . PHE B 1 54 ? 14.125 2.699 6.211 1 93.25 54 PHE B O 1
ATOM 1569 N N . THR B 1 55 ? 14.453 2.094 4.164 1 90.75 55 THR B N 1
ATOM 1570 C CA . THR B 1 55 ? 14.25 3.447 3.66 1 90.75 55 THR B CA 1
ATOM 1571 C C . THR B 1 55 ? 12.844 3.936 3.977 1 90.75 55 THR B C 1
ATOM 1573 O O . THR B 1 55 ? 12.656 5.086 4.383 1 90.75 55 THR B O 1
ATOM 1576 N N . LEU B 1 56 ? 11.828 3.137 3.781 1 87.31 56 LEU B N 1
ATOM 1577 C CA . LEU B 1 56 ? 10.453 3.508 4.098 1 87.31 56 LEU B CA 1
ATOM 1578 C C . LEU B 1 56 ? 10.289 3.773 5.59 1 87.31 56 LEU B C 1
ATOM 1580 O O . LEU B 1 56 ? 9.664 4.758 5.988 1 87.31 56 LEU B O 1
ATOM 1584 N N . ALA B 1 57 ? 10.906 2.902 6.383 1 87.44 57 ALA B N 1
ATOM 1585 C CA . ALA B 1 57 ? 10.805 3.041 7.832 1 87.44 57 ALA B CA 1
ATOM 1586 C C . ALA B 1 57 ? 11.453 4.34 8.305 1 87.44 57 ALA B C 1
ATOM 1588 O O . ALA B 1 57 ? 10.898 5.047 9.148 1 87.44 57 ALA B O 1
ATOM 1589 N N . VAL B 1 58 ? 12.555 4.609 7.809 1 86.12 58 VAL B N 1
ATOM 1590 C CA . VAL B 1 58 ? 13.273 5.82 8.188 1 86.12 58 VAL B CA 1
ATOM 1591 C C . VAL B 1 58 ? 12.492 7.051 7.746 1 86.12 58 VAL B C 1
ATOM 1593 O O . VAL B 1 58 ? 12.383 8.023 8.492 1 86.12 58 VAL B O 1
ATOM 1596 N N . GLY B 1 59 ? 11.992 7.043 6.512 1 80.5 59 GLY B N 1
ATOM 1597 C CA . GLY B 1 59 ? 11.18 8.148 6.039 1 80.5 59 GLY B CA 1
ATOM 1598 C C . GLY B 1 59 ? 9.977 8.422 6.918 1 80.5 59 GLY B C 1
ATOM 1599 O O . GLY B 1 59 ? 9.68 9.578 7.238 1 80.5 59 GLY B O 1
ATOM 1600 N N . LEU B 1 60 ? 9.352 7.438 7.336 1 79.5 60 LEU B N 1
ATOM 1601 C CA . LEU B 1 60 ? 8.172 7.582 8.188 1 79.5 60 LEU B CA 1
ATOM 1602 C C . LEU B 1 60 ? 8.57 8 9.594 1 79.5 60 LEU B C 1
ATOM 1604 O O . LEU B 1 60 ? 7.828 8.727 10.266 1 79.5 60 LEU B O 1
ATOM 1608 N N . ASN B 1 61 ? 9.734 7.527 10 1 81.31 61 ASN B N 1
ATOM 1609 C CA . ASN B 1 61 ? 10.242 7.965 11.297 1 81.31 61 ASN B CA 1
ATOM 1610 C C . ASN B 1 61 ? 10.5 9.469 11.32 1 81.31 61 ASN B C 1
ATOM 1612 O O . ASN B 1 61 ? 10.188 10.141 12.305 1 81.31 61 ASN B O 1
ATOM 1616 N N . GLU B 1 62 ? 11.031 9.922 10.312 1 79.12 62 GLU B N 1
ATOM 1617 C CA . GLU B 1 62 ? 11.289 11.359 10.219 1 79.12 62 GLU B CA 1
ATOM 1618 C C . GLU B 1 62 ? 9.984 12.156 10.211 1 79.12 62 GLU B C 1
ATOM 1620 O O . GLU B 1 62 ? 9.906 13.227 10.812 1 79.12 62 GLU B O 1
ATOM 1625 N N . ALA B 1 63 ? 9.047 11.602 9.547 1 70.88 63 ALA B N 1
ATOM 1626 C CA . ALA B 1 63 ? 7.734 12.242 9.523 1 70.88 63 ALA B CA 1
ATOM 1627 C C . ALA B 1 63 ? 7.09 12.227 10.906 1 70.88 63 ALA B C 1
ATOM 1629 O O . ALA B 1 63 ? 6.422 13.188 11.297 1 70.88 63 ALA B O 1
ATOM 1630 N N . THR B 1 64 ? 7.305 11.195 11.648 1 73.19 64 THR B N 1
ATOM 1631 C CA . THR B 1 64 ? 6.754 11.016 12.992 1 73.19 64 THR B CA 1
ATOM 1632 C C . THR B 1 64 ? 7.391 12 13.969 1 73.19 64 THR B C 1
ATOM 1634 O O . THR B 1 64 ? 6.703 12.586 14.805 1 73.19 64 THR B O 1
ATOM 1637 N N . SER B 1 65 ? 8.656 12.188 13.773 1 77.06 65 SER B N 1
ATOM 1638 C CA . SER B 1 65 ? 9.391 13.031 14.719 1 77.06 65 SER B CA 1
ATOM 1639 C C . SER B 1 65 ? 9.031 14.5 14.539 1 77.06 65 SER B C 1
ATOM 1641 O O . SER B 1 65 ? 9.25 15.312 15.438 1 77.06 65 SER B O 1
ATOM 1643 N N . LYS B 1 66 ? 8.414 14.758 13.461 1 73.38 66 LYS B N 1
ATOM 1644 C CA . LYS B 1 66 ? 8.086 16.156 13.195 1 73.38 66 LYS B CA 1
ATOM 1645 C C . LYS B 1 66 ? 6.609 16.438 13.469 1 73.38 66 LYS B C 1
ATOM 1647 O O . LYS B 1 66 ? 6.098 17.5 13.117 1 73.38 66 LYS B O 1
ATOM 1652 N N . GLN B 1 67 ? 6.004 15.398 14.109 1 73.88 67 GLN B N 1
ATOM 1653 C CA . GLN B 1 67 ? 4.57 15.555 14.336 1 73.88 67 GLN B CA 1
ATOM 1654 C C . GLN B 1 67 ? 4.301 16.516 15.5 1 73.88 67 GLN B C 1
ATOM 1656 O O . GLN B 1 67 ? 5.02 16.484 16.5 1 73.88 67 GLN B O 1
ATOM 1661 N N . PRO B 1 68 ? 3.426 17.344 15.328 1 69.12 68 PRO B N 1
ATOM 1662 C CA . PRO B 1 68 ? 3.129 18.406 16.281 1 69.12 68 PRO B CA 1
ATOM 1663 C C . PRO B 1 68 ? 2.418 17.906 17.531 1 69.12 68 PRO B C 1
ATOM 1665 O O . PRO B 1 68 ? 2.514 18.531 18.594 1 69.12 68 PRO B O 1
ATOM 1668 N N . SER B 1 69 ? 1.643 16.875 17.391 1 75.88 69 SER B N 1
ATOM 1669 C CA . SER B 1 69 ? 0.862 16.391 18.531 1 75.88 69 SER B CA 1
ATOM 1670 C C . SER B 1 69 ? 1.168 14.93 18.828 1 75.88 69 SER B C 1
ATOM 1672 O O . SER B 1 69 ? 1.584 14.188 17.938 1 75.88 69 SER B O 1
ATOM 1674 N N . PRO B 1 70 ? 1.012 14.664 20.078 1 79.5 70 PRO B N 1
ATOM 1675 C CA . PRO B 1 70 ? 1.217 13.266 20.453 1 79.5 70 PRO B CA 1
ATOM 1676 C C . PRO B 1 70 ? 0.304 12.305 19.688 1 79.5 70 PRO B C 1
ATOM 1678 O O . PRO B 1 70 ? 0.714 11.195 19.359 1 79.5 70 PRO B O 1
ATOM 1681 N N . ALA B 1 71 ? -0.835 12.727 19.422 1 75.31 71 ALA B N 1
ATOM 1682 C CA . ALA B 1 71 ? -1.777 11.883 18.688 1 75.31 71 ALA B CA 1
ATOM 1683 C C . ALA B 1 71 ? -1.287 11.625 17.266 1 75.31 71 ALA B C 1
ATOM 1685 O O . ALA B 1 71 ? -1.322 10.484 16.781 1 75.31 71 ALA B O 1
ATOM 1686 N N . ALA B 1 72 ? -0.829 12.648 16.656 1 79.38 72 ALA B N 1
ATOM 1687 C CA . ALA B 1 72 ? -0.302 12.508 15.297 1 79.38 72 ALA B CA 1
ATOM 1688 C C . ALA B 1 72 ? 0.965 11.664 15.289 1 79.38 72 ALA B C 1
ATOM 1690 O O . ALA B 1 72 ? 1.183 10.875 14.359 1 79.38 72 ALA B O 1
ATOM 1691 N N . ALA B 1 73 ? 1.689 11.82 16.328 1 81.94 73 ALA B N 1
ATOM 1692 C CA . ALA B 1 73 ? 2.918 11.039 16.438 1 81.94 73 ALA B CA 1
ATOM 1693 C C . ALA B 1 73 ? 2.611 9.555 16.578 1 81.94 73 ALA B C 1
ATOM 1695 O O . ALA B 1 73 ? 3.283 8.711 15.984 1 81.94 73 ALA B O 1
ATOM 1696 N N . SER B 1 74 ? 1.683 9.273 17.391 1 84.56 74 S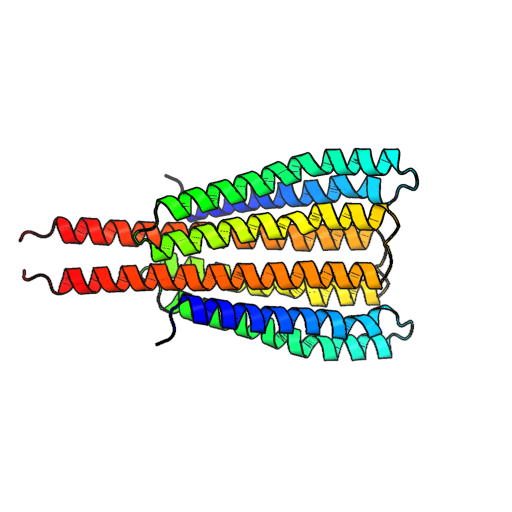ER B N 1
ATOM 1697 C CA . SER B 1 74 ? 1.29 7.883 17.594 1 84.56 74 SER B CA 1
ATOM 1698 C C . SER B 1 74 ? 0.771 7.266 16.297 1 84.56 74 SER B C 1
ATOM 1700 O O . SER B 1 74 ? 1.084 6.117 15.977 1 84.56 74 SER B O 1
ATOM 1702 N N . LEU B 1 75 ? 0.006 7.996 15.562 1 81.56 75 LEU B N 1
ATOM 1703 C CA . LEU B 1 75 ? -0.522 7.516 14.297 1 81.56 75 LEU B CA 1
ATOM 1704 C C . LEU B 1 75 ? 0.6 7.309 13.281 1 81.56 75 LEU B C 1
ATOM 1706 O O . LEU B 1 75 ? 0.574 6.352 12.508 1 81.56 75 LEU B O 1
ATOM 1710 N N . ALA B 1 76 ? 1.465 8.18 13.328 1 84.44 76 ALA B N 1
ATOM 1711 C CA . ALA B 1 76 ? 2.605 8.062 12.422 1 84.44 76 ALA B CA 1
ATOM 1712 C C . ALA B 1 76 ? 3.426 6.812 12.734 1 84.44 76 ALA B C 1
ATOM 1714 O O . ALA B 1 76 ? 3.871 6.109 11.828 1 84.44 76 ALA B O 1
ATOM 1715 N N . SER B 1 77 ? 3.611 6.598 13.992 1 87.38 77 SER B N 1
ATOM 1716 C CA . SER B 1 77 ? 4.32 5.391 14.398 1 87.38 77 SER B CA 1
ATOM 1717 C C . SER B 1 77 ? 3.566 4.133 13.977 1 87.38 77 SER B C 1
ATOM 1719 O O . SER B 1 77 ? 4.176 3.16 13.531 1 87.38 77 SER B O 1
ATOM 1721 N N . ALA B 1 78 ? 2.297 4.141 14.133 1 84.12 78 ALA B N 1
ATOM 1722 C CA . ALA B 1 78 ? 1.474 3.014 13.703 1 84.12 78 ALA B CA 1
ATOM 1723 C C . ALA B 1 78 ? 1.606 2.779 12.203 1 84.12 78 ALA B C 1
ATOM 1725 O O . ALA B 1 78 ? 1.722 1.635 11.758 1 84.12 78 ALA B O 1
ATOM 1726 N N . ALA B 1 79 ? 1.57 3.836 11.5 1 84 79 ALA B N 1
ATOM 1727 C CA . 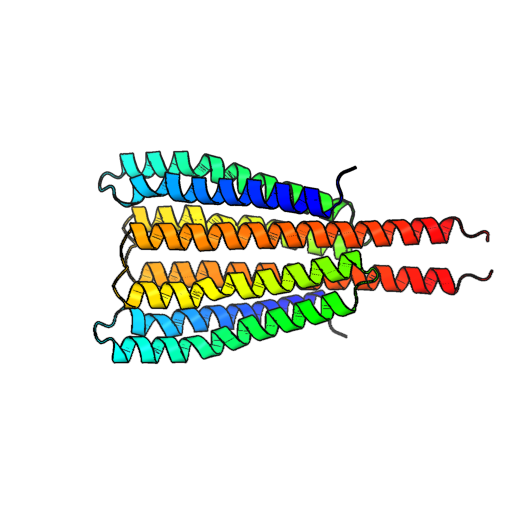ALA B 1 79 ? 1.73 3.738 10.047 1 84 79 ALA B CA 1
ATOM 1728 C C . ALA B 1 79 ? 3.072 3.107 9.688 1 84 79 ALA B C 1
ATOM 1730 O O . ALA B 1 79 ? 3.148 2.27 8.789 1 84 79 ALA B O 1
ATOM 1731 N N . ARG B 1 80 ? 4.047 3.479 10.398 1 86.75 80 ARG B N 1
ATOM 1732 C CA . ARG B 1 80 ? 5.383 2.939 10.164 1 86.75 80 ARG B CA 1
ATOM 1733 C C . ARG B 1 80 ? 5.426 1.442 10.445 1 86.75 80 ARG B C 1
ATOM 1735 O O . ARG B 1 80 ? 5.918 0.664 9.625 1 86.75 80 ARG B O 1
ATOM 1742 N N . TYR B 1 81 ? 4.938 1.111 11.523 1 88.75 81 TYR B N 1
ATOM 1743 C CA . TYR B 1 81 ? 4.957 -0.298 11.898 1 88.75 81 TYR B CA 1
ATOM 1744 C C . TYR B 1 81 ? 4.133 -1.134 10.922 1 88.75 81 TYR B C 1
ATOM 1746 O O . TYR B 1 81 ? 4.535 -2.236 10.547 1 88.75 81 TYR B O 1
ATOM 1754 N N . LEU B 1 82 ? 3.025 -0.641 10.578 1 86.12 82 LEU B N 1
ATOM 1755 C CA . LEU B 1 82 ? 2.17 -1.358 9.641 1 86.12 82 LEU B CA 1
ATOM 1756 C C . LEU B 1 82 ? 2.855 -1.515 8.289 1 86.12 82 LEU B C 1
ATOM 1758 O O . LEU B 1 82 ? 2.727 -2.555 7.641 1 86.12 82 LEU B O 1
ATOM 1762 N N . THR B 1 83 ? 3.494 -0.486 7.914 1 86.75 83 THR B N 1
ATOM 1763 C CA . THR B 1 83 ? 4.223 -0.544 6.652 1 86.75 83 THR B CA 1
ATOM 1764 C C . THR B 1 83 ? 5.277 -1.646 6.688 1 86.75 83 THR B C 1
ATOM 1766 O O . THR B 1 83 ? 5.355 -2.467 5.77 1 86.75 83 THR B O 1
ATOM 1769 N N . VAL B 1 84 ? 6.023 -1.707 7.715 1 88.69 84 VAL B N 1
ATOM 1770 C CA . VAL B 1 84 ? 7.082 -2.703 7.848 1 88.69 84 VAL B CA 1
ATOM 1771 C C . VAL B 1 84 ? 6.469 -4.102 7.926 1 88.69 84 VAL B C 1
ATOM 1773 O O . VAL B 1 84 ? 6.914 -5.02 7.23 1 88.69 84 VAL B O 1
ATOM 1776 N N . LEU B 1 85 ? 5.512 -4.195 8.734 1 88.56 85 LEU B N 1
ATOM 1777 C CA . LEU B 1 85 ? 4.859 -5.488 8.906 1 88.56 85 LEU B CA 1
ATOM 1778 C C . LEU B 1 85 ? 4.25 -5.969 7.59 1 88.56 85 LEU B C 1
ATOM 1780 O O . LEU B 1 85 ? 4.32 -7.156 7.266 1 88.56 85 LEU B O 1
ATOM 1784 N N . SER B 1 86 ? 3.643 -5.105 6.898 1 86.5 86 SER B N 1
ATOM 1785 C CA . SER B 1 86 ? 2.998 -5.473 5.645 1 86.5 86 SER B CA 1
ATOM 1786 C C . SER B 1 86 ? 4.016 -5.973 4.625 1 86.5 86 SER B C 1
ATOM 1788 O O . SER B 1 86 ? 3.73 -6.883 3.846 1 86.5 86 SER B O 1
ATOM 1790 N N . TRP B 1 87 ? 5.219 -5.426 4.668 1 90 87 TRP B N 1
ATOM 1791 C CA . TRP B 1 87 ? 6.238 -5.805 3.691 1 90 87 TRP B CA 1
ATOM 1792 C C . TRP B 1 87 ? 6.816 -7.18 4.016 1 90 87 TRP B C 1
ATOM 1794 O O . TRP B 1 87 ? 7.395 -7.836 3.15 1 90 87 TRP B O 1
ATOM 1804 N N . CYS B 1 88 ? 6.586 -7.645 5.18 1 89.5 88 CYS B N 1
ATOM 1805 C CA . CYS B 1 88 ? 7.082 -8.961 5.559 1 89.5 88 CYS B CA 1
ATOM 1806 C C . CYS B 1 88 ? 6.316 -10.062 4.832 1 89.5 88 CYS B C 1
ATOM 1808 O O . CYS B 1 88 ? 6.766 -11.211 4.789 1 89.5 88 CYS B O 1
ATOM 1810 N N . THR B 1 89 ? 5.277 -9.766 4.227 1 85.44 89 THR B N 1
ATOM 1811 C CA . THR B 1 89 ? 4.508 -10.727 3.445 1 85.44 89 THR B CA 1
ATOM 1812 C C . THR B 1 89 ? 5.312 -11.211 2.244 1 85.44 89 THR B C 1
ATOM 1814 O O . THR B 1 89 ? 5.23 -12.383 1.865 1 85.44 89 THR B O 1
ATOM 1817 N N . TYR B 1 90 ? 6.148 -10.312 1.719 1 88.44 90 TYR B N 1
ATOM 1818 C CA . TYR B 1 90 ? 6.898 -10.656 0.516 1 88.44 90 TYR B CA 1
ATOM 1819 C C . TYR B 1 90 ? 7.871 -11.797 0.788 1 88.44 90 TYR B C 1
ATOM 1821 O O . TYR B 1 90 ? 7.828 -12.836 0.12 1 88.44 90 TYR B O 1
ATOM 1829 N N . PRO B 1 91 ? 8.727 -11.625 1.729 1 91.62 91 PRO B N 1
ATOM 1830 C CA . PRO B 1 91 ? 9.602 -12.766 1.989 1 91.62 91 PRO B CA 1
ATOM 1831 C C . PRO B 1 91 ? 8.852 -13.984 2.521 1 91.62 91 PRO B C 1
ATOM 1833 O O . PRO B 1 91 ? 9.25 -15.125 2.262 1 91.62 91 PRO B O 1
ATOM 1836 N N . PHE B 1 92 ? 7.805 -13.797 3.207 1 87.88 92 PHE B N 1
ATOM 1837 C CA . PHE B 1 92 ? 7.031 -14.906 3.754 1 87.88 92 PHE B CA 1
ATOM 1838 C C . PHE B 1 92 ? 6.395 -15.719 2.639 1 87.88 92 PHE B C 1
ATOM 1840 O O . PHE B 1 92 ? 6.395 -16.953 2.686 1 87.88 92 PHE B O 1
ATOM 1847 N N . VAL B 1 93 ? 5.859 -15.055 1.7 1 84.38 93 VAL B N 1
ATOM 1848 C CA . VAL B 1 93 ? 5.215 -15.727 0.574 1 84.38 93 VAL B CA 1
ATOM 1849 C C . VAL B 1 93 ? 6.238 -16.578 -0.177 1 84.38 93 VAL B C 1
ATOM 1851 O O . VAL B 1 93 ? 5.949 -17.719 -0.558 1 84.38 93 VAL B O 1
ATOM 1854 N N . TYR B 1 94 ? 7.41 -16.062 -0.402 1 87.44 94 TYR B N 1
ATOM 1855 C CA . TYR B 1 94 ? 8.469 -16.828 -1.062 1 87.44 94 TYR B CA 1
ATOM 1856 C C . TYR B 1 94 ? 8.805 -18.094 -0.279 1 87.44 94 TYR B C 1
ATOM 1858 O O . TYR B 1 94 ? 8.969 -19.156 -0.864 1 87.44 94 TYR B O 1
ATOM 1866 N N . MET B 1 95 ? 8.836 -17.922 0.982 1 88.5 95 MET B N 1
ATOM 1867 C CA . MET B 1 95 ? 9.172 -19.062 1.834 1 88.5 95 MET B CA 1
ATOM 1868 C C . MET B 1 95 ? 8.086 -20.125 1.771 1 88.5 95 MET B C 1
ATOM 1870 O O . MET B 1 95 ? 8.383 -21.312 1.669 1 88.5 95 MET B O 1
ATOM 1874 N N . VAL B 1 96 ? 6.906 -19.734 1.856 1 85.19 96 VAL B N 1
ATOM 1875 C CA . VAL B 1 96 ? 5.773 -20.656 1.838 1 85.19 96 VAL B CA 1
ATOM 1876 C C . VAL B 1 96 ? 5.73 -21.391 0.5 1 85.19 96 VAL B C 1
ATOM 1878 O O . VAL B 1 96 ? 5.512 -22.609 0.459 1 85.19 96 VAL B O 1
ATOM 1881 N N . LYS B 1 97 ? 5.953 -20.641 -0.549 1 81.81 97 LYS B N 1
ATOM 1882 C CA . LYS B 1 97 ? 5.973 -21.266 -1.872 1 81.81 97 LYS B CA 1
ATOM 1883 C C . LYS B 1 97 ? 7.137 -22.234 -2.008 1 81.81 97 LYS B C 1
ATOM 1885 O O . LYS B 1 97 ? 7.02 -23.266 -2.672 1 81.81 97 LYS B O 1
ATOM 1890 N N . SER B 1 98 ? 8.188 -21.953 -1.374 1 83.94 98 SER B N 1
ATOM 1891 C CA . SER B 1 98 ? 9.398 -22.766 -1.492 1 83.94 98 SER B CA 1
ATOM 1892 C C . SER B 1 98 ? 9.25 -24.094 -0.735 1 83.94 98 SER B C 1
ATOM 1894 O O . SER B 1 98 ? 9.938 -25.062 -1.045 1 83.94 98 SER B O 1
ATOM 1896 N N . VAL B 1 99 ? 8.422 -24.109 0.196 1 81.81 99 VAL B N 1
ATOM 1897 C CA . VAL B 1 99 ? 8.281 -25.344 0.952 1 81.81 99 VAL B CA 1
ATOM 1898 C C . VAL B 1 99 ? 7.102 -26.141 0.4 1 81.81 99 VAL B C 1
ATOM 1900 O O . VAL B 1 99 ? 6.672 -27.125 1.012 1 81.81 99 VAL B O 1
ATOM 1903 N N . GLY B 1 100 ? 6.629 -25.75 -0.587 1 77.44 100 GLY B N 1
ATOM 1904 C CA . GLY B 1 100 ? 5.699 -26.609 -1.291 1 77.44 100 GLY B CA 1
ATOM 1905 C C . GLY B 1 100 ? 4.254 -26.156 -1.173 1 77.44 100 GLY B C 1
ATOM 1906 O O . GLY B 1 100 ? 3.35 -26.812 -1.693 1 77.44 100 GLY B O 1
ATOM 1907 N N . LEU B 1 101 ? 4.066 -25.141 -0.367 1 76.81 101 LEU B N 1
ATOM 1908 C CA . LEU B 1 101 ? 2.711 -24.609 -0.333 1 76.81 101 LEU B CA 1
ATOM 1909 C C . LEU B 1 101 ? 2.459 -23.688 -1.527 1 76.81 101 LEU B C 1
ATOM 1911 O O . LEU B 1 101 ? 2.707 -22.484 -1.454 1 76.81 101 LEU B O 1
ATOM 1915 N N . ALA B 1 102 ? 2.229 -24.344 -2.613 1 72.94 102 ALA B N 1
ATOM 1916 C CA . ALA B 1 102 ? 2.006 -23.641 -3.871 1 72.94 102 ALA B CA 1
ATOM 1917 C C . ALA B 1 102 ? 0.632 -23.969 -4.449 1 72.94 102 ALA B C 1
ATOM 1919 O O . ALA B 1 102 ? -0.123 -24.75 -3.865 1 72.94 102 ALA B O 1
ATOM 1920 N N . GLY B 1 103 ? 0.21 -23.281 -5.391 1 76.19 103 GLY B N 1
ATOM 1921 C CA . GLY B 1 103 ? -1.077 -23.516 -6.023 1 76.19 103 GLY B CA 1
ATOM 1922 C C . GLY B 1 103 ? -2.066 -22.391 -5.812 1 76.19 103 GLY B C 1
ATOM 1923 O O . GLY B 1 103 ? -1.718 -21.344 -5.25 1 76.19 103 GLY B O 1
ATOM 1924 N N . PRO B 1 104 ? -3.219 -22.656 -6.266 1 77.12 104 PRO B N 1
ATOM 1925 C CA . PRO B 1 104 ? -4.219 -21.594 -6.273 1 77.12 104 PRO B CA 1
ATOM 1926 C C . PRO B 1 104 ? -4.629 -21.156 -4.867 1 77.12 104 PRO B C 1
ATOM 1928 O O . PRO B 1 104 ? -4.863 -19.969 -4.629 1 77.12 104 PRO B O 1
ATOM 1931 N N . ALA B 1 105 ? -4.723 -22.109 -3.953 1 80.69 105 ALA B N 1
ATOM 1932 C CA . ALA B 1 105 ? -5.102 -21.75 -2.586 1 80.69 105 ALA B CA 1
ATOM 1933 C C . ALA B 1 105 ? -4.027 -20.891 -1.927 1 80.69 105 ALA B C 1
ATOM 1935 O O . ALA B 1 105 ? -4.344 -19.906 -1.259 1 80.69 105 ALA B O 1
ATOM 1936 N N . ALA B 1 106 ? -2.818 -21.328 -2.078 1 80.12 106 ALA B N 1
ATOM 1937 C CA . ALA B 1 106 ? -1.709 -20.562 -1.521 1 80.12 106 ALA B CA 1
ATOM 1938 C C . ALA B 1 106 ? -1.667 -19.156 -2.111 1 80.12 106 ALA B C 1
ATOM 1940 O O . ALA B 1 106 ? -1.431 -18.172 -1.394 1 80.12 106 ALA B O 1
ATOM 1941 N N . THR B 1 107 ? -1.898 -19.078 -3.369 1 80.19 107 THR B N 1
ATOM 1942 C CA . THR B 1 107 ? -1.924 -17.797 -4.051 1 80.19 107 THR B CA 1
ATOM 1943 C C . THR B 1 107 ? -3.064 -16.922 -3.525 1 80.19 107 THR B C 1
ATOM 1945 O O . THR B 1 107 ? -2.904 -15.711 -3.361 1 80.19 107 THR B O 1
ATOM 1948 N N . MET B 1 108 ? -4.152 -17.578 -3.271 1 84.94 108 MET B N 1
ATOM 1949 C CA . MET B 1 108 ? -5.305 -16.875 -2.734 1 84.94 108 MET B CA 1
ATOM 1950 C C . MET B 1 108 ? -4.988 -16.266 -1.366 1 84.94 108 MET B C 1
ATOM 1952 O O . MET B 1 108 ? -5.238 -15.094 -1.125 1 84.94 108 MET B O 1
ATOM 1956 N N . TYR B 1 109 ? -4.438 -17.062 -0.507 1 85.56 109 TYR B N 1
ATOM 1957 C CA . TYR B 1 109 ? -4.109 -16.578 0.828 1 85.56 109 TYR B CA 1
ATOM 1958 C C . TYR B 1 109 ? -3.064 -15.469 0.761 1 85.56 109 TYR B C 1
ATOM 1960 O O . TYR B 1 109 ? -3.111 -14.508 1.541 1 85.56 109 TYR B O 1
ATOM 1968 N N . GLU B 1 110 ? -2.16 -15.625 -0.102 1 83.56 110 GLU B N 1
ATOM 1969 C CA . GLU B 1 110 ? -1.159 -14.586 -0.324 1 83.56 110 GLU B CA 1
ATOM 1970 C C . GLU B 1 110 ? -1.81 -13.273 -0.766 1 83.56 110 GLU B C 1
ATOM 1972 O O . GLU B 1 110 ? -1.482 -12.211 -0.244 1 83.56 110 GLU B O 1
ATOM 1977 N N . GLN B 1 111 ? -2.727 -13.398 -1.663 1 86.25 111 GLN B N 1
ATOM 1978 C CA . GLN B 1 111 ? -3.406 -12.219 -2.186 1 86.25 111 GLN B CA 1
ATOM 1979 C C . GLN B 1 111 ? -4.281 -11.57 -1.116 1 86.25 111 GLN B C 1
ATOM 1981 O O . GLN B 1 111 ? -4.387 -10.344 -1.057 1 86.25 111 GLN B O 1
ATOM 1986 N N . VAL B 1 112 ? -4.844 -12.383 -0.361 1 88.06 112 VAL B N 1
ATOM 1987 C CA . VAL B 1 112 ? -5.625 -11.852 0.752 1 88.06 112 VAL B CA 1
ATOM 1988 C C . VAL B 1 112 ? -4.707 -11.086 1.709 1 88.06 112 VAL B C 1
ATOM 1990 O O . VAL B 1 112 ? -5.008 -9.953 2.094 1 88.06 112 VAL B O 1
ATOM 1993 N N . GLY B 1 113 ? -3.623 -11.727 2.037 1 86.31 113 GLY B N 1
ATOM 1994 C CA . GLY B 1 113 ? -2.672 -11.07 2.924 1 86.31 113 GLY B CA 1
ATOM 1995 C C . GLY B 1 113 ? -2.18 -9.742 2.395 1 86.31 113 GLY B C 1
ATOM 1996 O O . GLY B 1 113 ? -2.16 -8.75 3.123 1 86.31 113 GLY B O 1
ATOM 1997 N N . TYR B 1 114 ? -1.83 -9.688 1.078 1 85.25 114 TYR B N 1
ATOM 1998 C CA . TYR B 1 114 ? -1.355 -8.461 0.45 1 85.25 114 TYR B CA 1
ATOM 1999 C C . TYR B 1 114 ? -2.436 -7.383 0.47 1 85.25 114 TYR B C 1
ATOM 2001 O O . TYR B 1 114 ? -2.17 -6.234 0.83 1 85.25 114 TYR B O 1
ATOM 2009 N N . SER B 1 115 ? -3.609 -7.773 0.076 1 88.31 115 SER B N 1
ATOM 2010 C CA . SER B 1 115 ? -4.668 -6.785 -0.09 1 88.31 115 SER B CA 1
ATOM 2011 C C . SER B 1 115 ? -5.129 -6.234 1.257 1 88.31 115 SER B C 1
ATOM 2013 O O . SER B 1 115 ? -5.367 -5.035 1.393 1 88.31 115 SER B O 1
ATOM 2015 N N . VAL B 1 116 ? -5.199 -7.047 2.234 1 88.56 116 VAL B N 1
ATOM 2016 C CA . VAL B 1 116 ? -5.617 -6.617 3.564 1 88.56 116 VAL B CA 1
ATOM 2017 C C . VAL B 1 116 ? -4.559 -5.691 4.16 1 88.56 116 VAL B C 1
ATOM 2019 O O . VAL B 1 116 ? -4.879 -4.617 4.672 1 88.56 116 VAL B O 1
ATOM 2022 N N . ALA B 1 117 ? -3.35 -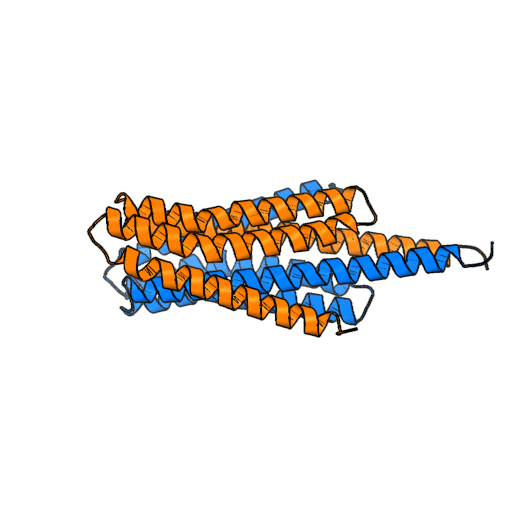6.137 4.074 1 84.06 117 ALA B N 1
ATOM 2023 C CA . ALA B 1 117 ? -2.252 -5.316 4.578 1 84.06 117 ALA B CA 1
ATOM 2024 C C . ALA B 1 117 ? -2.227 -3.953 3.893 1 84.06 117 ALA B C 1
ATOM 2026 O O . ALA B 1 117 ? -2.021 -2.928 4.547 1 84.06 117 ALA B O 1
ATOM 2027 N N . ASP B 1 118 ? -2.387 -3.961 2.684 1 85.69 118 ASP B N 1
ATOM 2028 C CA . ASP B 1 118 ? -2.379 -2.734 1.892 1 85.69 118 ASP B CA 1
ATOM 2029 C C . ASP B 1 118 ? -3.512 -1.801 2.312 1 85.69 118 ASP B C 1
ATOM 2031 O O . ASP B 1 118 ? -3.287 -0.615 2.562 1 85.69 118 ASP B O 1
ATOM 2035 N N . VAL B 1 119 ? -4.645 -2.291 2.424 1 86.38 119 VAL B N 1
ATOM 2036 C CA . VAL B 1 119 ? -5.824 -1.497 2.756 1 86.38 119 VAL B CA 1
ATOM 2037 C C . VAL B 1 119 ? -5.688 -0.938 4.168 1 86.38 119 VAL B C 1
ATOM 2039 O O . VAL B 1 119 ? -6.027 0.221 4.422 1 86.38 119 VAL B O 1
ATOM 2042 N N . LEU B 1 120 ? -5.195 -1.674 5.039 1 85.5 120 LEU B N 1
ATOM 2043 C CA . LEU B 1 120 ? -4.992 -1.208 6.406 1 85.5 120 LEU B CA 1
ATOM 2044 C C . LEU B 1 120 ? -3.988 -0.06 6.445 1 85.5 120 LEU B C 1
ATOM 2046 O O . LEU B 1 120 ? -4.227 0.955 7.105 1 85.5 120 LEU B O 1
ATOM 2050 N N . ALA B 1 121 ? -2.982 -0.255 5.785 1 83.69 121 ALA B N 1
ATOM 2051 C CA . ALA B 1 121 ? -1.961 0.788 5.738 1 83.69 121 ALA B CA 1
ATOM 2052 C C . ALA B 1 121 ? -2.527 2.084 5.164 1 83.69 121 ALA B C 1
ATOM 2054 O O . ALA B 1 121 ? -2.342 3.158 5.738 1 83.69 121 ALA B O 1
ATOM 2055 N N . LYS B 1 122 ? -3.221 2.055 4.117 1 81.75 122 LYS B N 1
ATOM 2056 C CA . LYS B 1 122 ? -3.758 3.238 3.455 1 81.75 122 LYS B CA 1
ATOM 2057 C C . LYS B 1 122 ? -4.812 3.924 4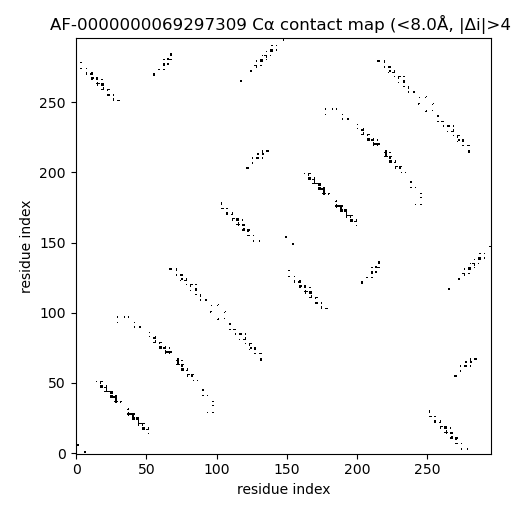.32 1 81.75 122 LYS B C 1
ATOM 2059 O O . LYS B 1 122 ? -4.934 5.148 4.305 1 81.75 122 LYS B O 1
ATOM 2064 N N . ALA B 1 123 ? -5.516 3.104 5.004 1 82.5 123 ALA B N 1
ATOM 2065 C CA . ALA B 1 123 ? -6.477 3.678 5.941 1 82.5 123 ALA B CA 1
ATOM 2066 C C . ALA B 1 123 ? -5.77 4.457 7.043 1 82.5 123 ALA B C 1
ATOM 2068 O O . ALA B 1 123 ? -6.168 5.582 7.371 1 82.5 123 ALA B O 1
ATOM 2069 N N . VAL B 1 124 ? -4.781 3.887 7.551 1 83.88 124 VAL B N 1
ATOM 2070 C CA . VAL B 1 124 ? -4.027 4.539 8.617 1 83.88 124 VAL B CA 1
ATOM 2071 C C . VAL B 1 124 ? -3.385 5.82 8.086 1 83.88 124 VAL B C 1
ATOM 2073 O O . VAL B 1 124 ? -3.408 6.855 8.758 1 83.88 124 VAL B O 1
ATOM 2076 N N . PHE B 1 125 ? -2.852 5.75 6.953 1 84.69 125 PHE B N 1
ATOM 2077 C CA . PHE B 1 125 ? -2.264 6.934 6.34 1 84.69 125 PHE B CA 1
ATOM 2078 C C . PHE B 1 125 ? -3.316 8.016 6.137 1 84.69 125 PHE B C 1
ATOM 2080 O O . PHE B 1 125 ? -3.051 9.203 6.367 1 84.69 125 PHE B O 1
ATOM 2087 N N . GLY B 1 126 ? -4.398 7.625 5.688 1 79 126 GLY B N 1
ATOM 2088 C CA . GLY B 1 126 ? -5.48 8.578 5.484 1 79 126 GLY B CA 1
ATOM 2089 C C . GLY B 1 126 ? -5.883 9.305 6.754 1 79 126 GLY B C 1
ATOM 2090 O O . GLY B 1 126 ? -6.059 10.523 6.75 1 79 126 GLY B O 1
ATOM 2091 N N . VAL B 1 127 ? -5.996 8.633 7.746 1 82.31 127 VAL B N 1
ATOM 2092 C CA . VAL B 1 127 ? -6.379 9.227 9.023 1 82.31 127 VAL B CA 1
ATOM 2093 C C . VAL B 1 127 ? -5.262 10.133 9.523 1 82.31 127 VAL B C 1
ATOM 2095 O O . VAL B 1 127 ? -5.523 11.195 10.094 1 82.31 127 VAL B O 1
ATOM 2098 N N . LEU B 1 128 ? -4.152 9.664 9.43 1 83.5 128 LEU B N 1
ATOM 2099 C CA . LEU B 1 128 ? -3.008 10.469 9.844 1 83.5 128 LEU B CA 1
ATOM 2100 C C . LEU B 1 128 ? -3 11.812 9.117 1 83.5 128 LEU B C 1
ATOM 2102 O O . LEU B 1 128 ? -2.779 12.852 9.742 1 83.5 128 LEU B O 1
ATOM 2106 N N . ILE B 1 129 ? -3.215 11.766 7.891 1 83.31 129 ILE B N 1
ATOM 2107 C CA . ILE B 1 129 ? -3.256 12.977 7.09 1 83.31 129 ILE B CA 1
ATOM 2108 C C . ILE B 1 129 ? -4.367 13.898 7.598 1 83.31 129 ILE B C 1
ATOM 2110 O O . ILE B 1 129 ? -4.16 15.102 7.754 1 83.31 129 ILE B O 1
ATOM 2114 N N . TRP B 1 130 ? -5.438 13.312 7.793 1 79.69 130 TRP B N 1
ATOM 2115 C CA . TRP B 1 130 ? -6.566 14.078 8.312 1 79.69 130 TRP B CA 1
ATOM 2116 C C . TRP B 1 130 ? -6.23 14.688 9.672 1 79.69 130 TRP B C 1
ATOM 2118 O O . TRP B 1 130 ? -6.547 15.852 9.93 1 79.69 130 TRP B O 1
ATOM 2128 N N . ALA B 1 131 ? -5.699 13.953 10.523 1 79.81 131 ALA B N 1
ATOM 2129 C CA . ALA B 1 131 ? -5.383 14.398 11.883 1 79.81 131 ALA B CA 1
ATOM 2130 C C . ALA B 1 131 ? -4.402 15.57 11.852 1 79.81 131 ALA B C 1
ATOM 2132 O O . ALA B 1 131 ? -4.578 16.547 12.578 1 79.81 131 ALA B O 1
ATOM 2133 N N . ILE B 1 132 ? -3.424 15.492 11.102 1 81.69 132 ILE B N 1
ATOM 2134 C CA . ILE B 1 132 ? -2.424 16.547 11.023 1 81.69 132 ILE B CA 1
ATOM 2135 C C . ILE B 1 132 ? -3.049 17.797 10.398 1 81.69 132 ILE B C 1
ATOM 2137 O O . ILE B 1 132 ? -2.789 18.922 10.852 1 81.69 132 ILE B O 1
ATOM 2141 N N . ALA B 1 133 ? -3.828 17.594 9.43 1 79.62 133 ALA B N 1
ATOM 2142 C CA . ALA B 1 133 ? -4.504 18.719 8.789 1 79.62 133 ALA B CA 1
ATOM 2143 C C . ALA B 1 133 ? -5.441 19.422 9.766 1 79.62 133 ALA B C 1
ATOM 2145 O O . ALA B 1 133 ? -5.535 20.641 9.766 1 79.62 133 ALA B O 1
ATOM 2146 N N . ALA B 1 134 ? -6.152 18.641 10.484 1 79 134 ALA B N 1
ATOM 2147 C CA . ALA B 1 134 ? -7.078 19.203 11.461 1 79 134 ALA B CA 1
ATOM 2148 C C . ALA B 1 134 ? -6.336 20.016 12.516 1 79 134 ALA B C 1
ATOM 2150 O O . ALA B 1 134 ? -6.824 21.062 12.961 1 79 134 ALA B O 1
ATOM 2151 N N . GLU B 1 135 ? -5.25 19.562 12.922 1 80 135 GLU B N 1
ATOM 2152 C CA . GLU B 1 135 ? -4.449 20.281 13.906 1 80 135 GLU B CA 1
ATOM 2153 C C . GLU B 1 135 ? -3.93 21.594 13.328 1 80 135 GLU B C 1
ATOM 2155 O O . GLU B 1 135 ? -3.867 22.609 14.031 1 80 135 GLU B O 1
ATOM 2160 N N . LYS B 1 136 ? -3.486 21.578 12.195 1 79.12 136 LYS B N 1
ATOM 2161 C CA . LYS B 1 136 ? -3.037 22.797 11.547 1 79.12 136 LYS B CA 1
ATOM 2162 C C . LYS B 1 136 ? -4.164 23.828 11.469 1 79.12 136 LYS B C 1
ATOM 2164 O O . LYS B 1 136 ? -3.949 25.016 11.727 1 79.12 136 LYS B O 1
ATOM 2169 N N . SER B 1 137 ? -5.305 23.328 11.031 1 77.44 137 SER B N 1
ATOM 2170 C CA . SER B 1 137 ? -6.445 24.234 10.938 1 77.44 137 SER B CA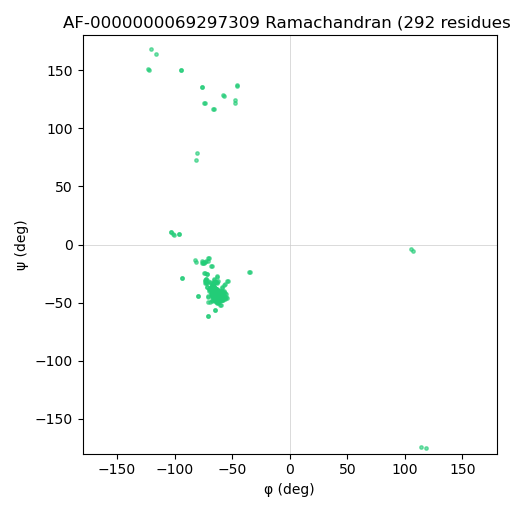 1
ATOM 2171 C C . SER B 1 137 ? -6.777 24.844 12.305 1 77.44 137 SER B C 1
ATOM 2173 O O . SER B 1 137 ? -7.176 26 12.391 1 77.44 137 SER B O 1
ATOM 2175 N N . ALA B 1 138 ? -6.656 24.094 13.305 1 80.06 138 ALA B N 1
ATOM 2176 C CA . ALA B 1 138 ? -6.922 24.578 14.656 1 80.06 138 ALA B CA 1
ATOM 2177 C C . ALA B 1 138 ? -5.922 25.656 15.062 1 80.06 138 ALA B C 1
ATOM 2179 O O . ALA B 1 138 ? -6.285 26.641 15.711 1 80.06 138 ALA B O 1
ATOM 2180 N N . VAL B 1 139 ? -4.711 25.5 14.742 1 79 139 VAL B N 1
ATOM 2181 C CA . VAL B 1 139 ? -3.67 26.469 15.062 1 79 139 VAL B CA 1
ATOM 2182 C C . VAL B 1 139 ? -3.898 27.75 14.281 1 79 139 VAL B C 1
ATOM 2184 O O . VAL B 1 139 ? -3.715 28.844 14.812 1 79 139 VAL B O 1
ATOM 2187 N N . GLU B 1 140 ? -4.254 27.625 13.023 1 79.5 140 GLU B N 1
ATOM 2188 C CA . GLU B 1 140 ? -4.539 28.797 12.203 1 79.5 140 GLU B CA 1
ATOM 2189 C C . GLU B 1 140 ? -5.699 29.594 12.781 1 79.5 140 GLU B C 1
ATOM 2191 O O . GLU B 1 140 ? -5.648 30.828 12.812 1 79.5 140 GLU B O 1
ATOM 2196 N N . GLU B 1 141 ? -6.672 28.922 13.203 1 78.5 141 GLU B N 1
ATOM 2197 C CA . GLU B 1 141 ? -7.82 29.578 13.812 1 78.5 141 GLU B CA 1
ATOM 2198 C C . GLU B 1 141 ? -7.441 30.234 15.141 1 78.5 141 GLU B C 1
ATOM 2200 O O . GLU B 1 141 ? -7.914 31.328 15.461 1 78.5 141 GLU B O 1
ATOM 2205 N N . GLY B 1 142 ? -6.688 29.5 15.852 1 79.19 142 GLY B N 1
ATOM 2206 C CA . GLY B 1 142 ? -6.223 30.047 17.125 1 79.19 142 GLY B CA 1
ATOM 2207 C C . GLY B 1 142 ? -5.379 31.297 16.953 1 79.19 142 GLY B C 1
ATOM 2208 O O . GLY B 1 142 ? -5.461 32.219 17.75 1 79.19 142 GLY B O 1
ATOM 2209 N N . CYS B 1 143 ? -4.496 31.266 16.016 1 79.12 143 CYS B N 1
ATOM 2210 C CA . CYS B 1 143 ? -3.645 32.406 15.742 1 79.12 143 CYS B CA 1
ATOM 2211 C C . CYS B 1 143 ? -4.473 33.625 15.281 1 79.12 143 CYS B C 1
ATOM 2213 O O . CYS B 1 143 ? -4.102 34.75 15.523 1 79.12 143 CYS B O 1
ATOM 2215 N N . LYS B 1 144 ? -5.555 33.5 14.602 1 79.19 144 LYS B N 1
ATOM 2216 C CA . LYS B 1 144 ? -6.418 34.562 14.117 1 79.19 144 LYS B CA 1
ATOM 2217 C C . LYS B 1 144 ? -7.172 35.219 15.266 1 79.19 144 LYS B C 1
ATOM 2219 O O . LYS B 1 144 ? -7.516 36.406 15.18 1 79.19 144 LYS B O 1
ATOM 2224 N N . LEU B 1 145 ? -7.457 34.438 16.266 1 75.81 145 LEU B N 1
ATOM 2225 C CA . LEU B 1 145 ? -8.227 34.938 17.391 1 75.81 145 LEU B CA 1
ATOM 2226 C C . LEU B 1 145 ? -7.324 35.688 18.359 1 75.81 145 LEU B C 1
ATOM 2228 O O . LEU B 1 145 ? -7.809 36.312 19.328 1 75.81 145 LEU B O 1
ATOM 2232 N N . LEU B 1 146 ? -6.035 35.562 18.234 1 66.19 146 LEU B N 1
ATOM 2233 C CA . LEU B 1 146 ? -5.145 36.375 19.062 1 66.19 146 LEU B CA 1
ATOM 2234 C C . LEU B 1 146 ? -5.262 37.844 18.719 1 66.19 146 LEU B C 1
ATOM 2236 O O . LEU B 1 146 ? -5.359 38.219 17.547 1 66.19 146 LEU B O 1
ATOM 2240 N N . PRO B 1 147 ? -5.734 38.594 19.781 1 54.44 147 PRO B N 1
ATOM 2241 C CA . PRO B 1 147 ? -5.938 40.031 19.562 1 54.44 147 PRO B CA 1
ATOM 2242 C C . PRO B 1 147 ? -4.746 40.688 18.875 1 54.44 147 PRO B C 1
ATOM 2244 O O . PRO B 1 147 ? -3.602 40.281 19.062 1 54.44 147 PRO B O 1
ATOM 2247 N N . ASN B 1 148 ? -4.984 41.375 17.688 1 44.16 148 ASN B N 1
ATOM 2248 C CA . ASN B 1 148 ? -4.02 42.344 17.219 1 44.16 148 ASN B CA 1
ATOM 2249 C C . ASN B 1 148 ? -3.621 43.312 18.344 1 44.16 148 ASN B C 1
ATOM 2251 O O . ASN B 1 148 ? -4.469 43.75 19.125 1 44.16 148 ASN B O 1
#

Radius of gyration: 20.96 Å; Cα contacts (8 Å, |Δi|>4): 342; chains: 2; bounding box: 39×70×43 Å

InterPro domains:
  IPR001425 Archaeal/bacterial/fungal rhodopsins [PF01036] (11-134)
  IPR001425 Archaeal/bacterial/fungal rhodopsins [PR00251] (37-58)
  IPR001425 Archaeal/bacterial/fungal rhodopsins [PR00251] (79-97)
  IPR001425 Archaeal/bacterial/fungal rhodopsins [PR00251] (112-130)
  IPR001425 Archaeal/bacterial/fungal rhodopsins [PTHR28286] (18-137)
  IPR001425 Archaeal/bacterial/fungal rhodopsins [SM01021] (1-148)

Solvent-accessible surface area (backbone atoms only — not comparable to full-atom values): 14774 Å² total; per-residue (Å²): 128,77,49,72,62,58,52,42,52,53,50,22,50,54,40,22,50,33,38,34,49,17,44,58,44,29,44,69,17,71,78,46,85,51,62,68,56,24,51,51,23,45,55,58,15,43,52,38,44,49,52,44,50,47,53,53,42,51,53,31,47,56,39,25,73,52,38,89,40,72,66,47,26,52,44,30,48,49,41,32,51,45,50,51,57,45,54,50,49,58,63,48,50,55,52,42,41,70,72,64,52,58,56,70,66,45,51,46,54,49,49,25,50,52,44,26,40,50,42,34,40,53,38,46,48,44,46,41,46,38,51,48,38,52,50,34,52,50,48,55,52,51,46,67,66,48,70,126,129,76,51,72,61,57,55,42,51,52,51,22,51,53,40,24,49,34,36,33,49,18,44,59,44,30,44,70,16,71,77,45,84,52,64,69,55,24,51,50,22,46,56,58,17,43,51,38,43,50,52,45,50,47,51,53,41,51,53,32,49,56,40,24,73,53,38,90,40,72,67,47,24,53,42,31,48,50,39,32,51,43,50,52,57,46,54,49,48,57,65,47,51,55,51,42,42,70,72,64,52,58,58,72,67,44,50,46,53,49,48,26,52,52,43,24,39,50,41,34,39,52,40,46,48,42,47,42,46,37,51,49,36,52,51,32,52,50,49,54,53,52,45,66,67,49,70,127